Protein AF-A0A6V8NQ38-F1 (afdb_monomer)

Sequence (195 aa):
YISQRLKNVIEGAFNEAEHLTDEYVSVEHLLLSLISVDGTCAKLLKRYGVTAERVMSAMREIRGAQRVTDPNPEDKYQAIARYSRDLTELARKGRLDPVIGREDEIRRIIQVLSRRTKNNPVLIGEPGVGKTAVAEGVAQRIVAGDVPETLKDKRVVGLDMGSLVAGSKYRGEVEERLKAVLKEIEQAEGRIILF

Solvent-accessible surface area (backbone atoms only — not comparable to full-atom values): 11145 Å² total; per-residue (Å²): 138,81,52,71,67,57,50,52,24,53,56,38,8,51,50,46,16,55,77,69,66,28,78,41,74,52,70,67,27,41,51,47,18,41,55,71,45,88,51,72,65,18,54,52,38,46,73,75,66,54,43,65,68,57,51,55,51,52,46,43,70,52,48,51,92,64,71,33,80,49,99,65,48,72,73,53,41,54,26,52,74,70,34,33,45,58,37,29,62,33,35,73,68,67,71,55,79,85,71,76,95,48,66,68,61,31,52,51,43,54,57,30,52,64,39,96,65,86,34,76,72,82,93,83,78,71,89,89,76,48,71,66,48,42,57,46,41,45,14,40,29,37,69,71,61,70,54,60,78,88,48,53,88,45,38,34,31,37,64,36,67,64,55,47,54,54,89,56,88,55,92,60,49,45,57,53,46,50,51,32,30,52,52,55,45,61,74,46,71,71,40,54,45,83,84

Nearest PDB structures (foldseek):
  5wbw-assembly1_A  TM=8.734E-01  e=1.732E-14  Saccharomyces cerevisiae
  1jbk-assembly1_A  TM=9.800E-01  e=5.613E-12  Escherichia coli
  4hse-assembly1_A  TM=9.799E-01  e=5.332E-11  Thermus thermophilus HB8
  5wbw-assembly3_D  TM=6.355E-01  e=9.863E-15  Saccharomyces cerevisiae
  2p65-assembly1_A  TM=9.458E-01  e=5.906E-11  Plasmodium falciparum

Foldseek 3Di:
DDDPLVVQLVVQQVVQLVVLVAPDRDPLSSVLSQLVRDDPSVVVCVVVVNHNVVSVVVCCVFQPNDGHHDPCSNLLTPLLVQFKDFLLVCLVVVNQDDQPPCVVVLVVLLVLCPDPPNSDDDDDDDPPPPPVSSLSVNSNCLNVVVGPPLLHQAIEMEGHLCSLPPPDPDPCSSVVSVVSNVVVCVVCVRSYDYD

Mean predicted aligned error: 7.76 Å

Organism: NCBI:txid2754717

pLDDT: mean 91.34, std 5.88, range [69.38, 97.38]

Structure (mmCIF, N/CA/C/O backbone):
data_AF-A0A6V8NQ38-F1
#
_entry.id   AF-A0A6V8NQ38-F1
#
loop_
_atom_site.group_PDB
_atom_site.id
_atom_site.type_symbol
_atom_site.label_atom_id
_atom_site.label_alt_id
_atom_site.label_comp_id
_atom_site.label_asym_id
_atom_site.label_entity_id
_atom_site.label_seq_id
_atom_site.pdbx_PDB_ins_code
_atom_site.Cartn_x
_atom_site.Cartn_y
_atom_site.Cartn_z
_atom_site.occupancy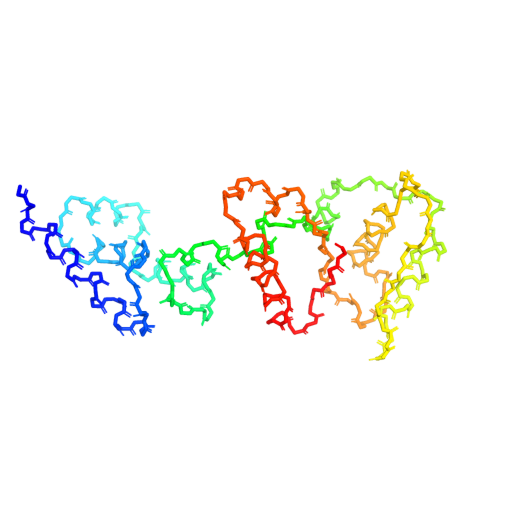
_atom_site.B_iso_or_equiv
_atom_site.auth_seq_id
_atom_site.auth_comp_id
_atom_site.auth_asym_id
_atom_site.auth_atom_id
_atom_site.pdbx_PDB_model_num
ATOM 1 N N . TYR A 1 1 ? -24.934 12.415 32.069 1.00 77.00 1 TYR A N 1
ATOM 2 C CA . TYR A 1 1 ? -24.756 11.035 32.567 1.00 77.00 1 TYR A CA 1
ATOM 3 C C . TYR A 1 1 ? -24.828 10.063 31.403 1.00 77.00 1 TYR A C 1
ATOM 5 O O . TYR A 1 1 ? -25.657 10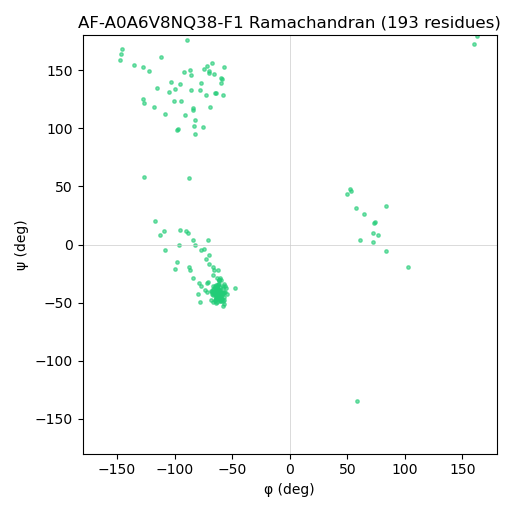.270 30.524 1.00 77.00 1 TYR A O 1
ATOM 13 N N . ILE A 1 2 ? -23.958 9.048 31.371 1.00 92.38 2 ILE A N 1
ATOM 14 C CA . ILE A 1 2 ? -24.002 7.980 30.358 1.00 92.38 2 ILE A CA 1
ATOM 15 C C . ILE A 1 2 ? -24.945 6.858 30.804 1.00 92.38 2 ILE A C 1
ATOM 17 O O . ILE A 1 2 ? -25.116 6.630 32.000 1.00 92.38 2 ILE A O 1
ATOM 21 N N . SER A 1 3 ? -25.571 6.165 29.851 1.00 94.50 3 SER A N 1
ATOM 22 C CA . SER A 1 3 ? -26.421 5.010 30.165 1.00 94.50 3 SER A CA 1
ATOM 23 C C . SER A 1 3 ? -25.580 3.810 30.610 1.00 94.50 3 SER A C 1
ATOM 25 O O . SER A 1 3 ? -24.440 3.655 30.171 1.00 94.50 3 SER A O 1
ATOM 27 N N . GLN A 1 4 ? -26.164 2.912 31.410 1.00 94.00 4 GLN A N 1
ATOM 28 C CA . GLN A 1 4 ? -25.498 1.668 31.813 1.00 94.00 4 GLN A CA 1
ATOM 29 C C . GLN A 1 4 ? -25.060 0.832 30.602 1.00 94.00 4 GLN A C 1
ATOM 31 O O . GLN A 1 4 ? -23.989 0.241 30.606 1.00 94.00 4 GLN A O 1
ATOM 36 N N . ARG A 1 5 ? -25.854 0.834 29.524 1.00 93.69 5 ARG A N 1
ATOM 37 C CA . ARG A 1 5 ? -25.500 0.135 28.285 1.00 93.69 5 ARG A CA 1
ATOM 38 C C . ARG A 1 5 ? -24.246 0.723 27.640 1.00 93.69 5 ARG A C 1
ATOM 40 O O . ARG A 1 5 ? -23.366 -0.031 27.251 1.00 93.69 5 ARG A O 1
ATOM 47 N N . LEU A 1 6 ? -24.159 2.052 27.545 1.00 94.50 6 LEU A N 1
ATOM 48 C CA . LEU A 1 6 ? -22.973 2.715 26.997 1.00 94.50 6 LEU A CA 1
ATOM 49 C C . LEU A 1 6 ? -21.742 2.459 27.873 1.00 94.50 6 LEU A C 1
ATOM 51 O O . LEU A 1 6 ? -20.663 2.232 27.341 1.00 94.50 6 LEU A O 1
ATOM 55 N N . LYS A 1 7 ? -21.912 2.432 29.200 1.00 95.81 7 LYS A N 1
ATOM 56 C CA . LYS A 1 7 ? -20.841 2.060 30.128 1.00 95.81 7 LYS A CA 1
ATOM 57 C C . LYS A 1 7 ? -20.302 0.653 29.829 1.00 95.81 7 LYS A C 1
ATOM 59 O O . LYS A 1 7 ? -19.101 0.510 29.648 1.00 95.81 7 LYS A O 1
ATOM 64 N N . ASN A 1 8 ? -21.184 -0.338 29.675 1.00 95.88 8 ASN A N 1
ATOM 65 C CA . ASN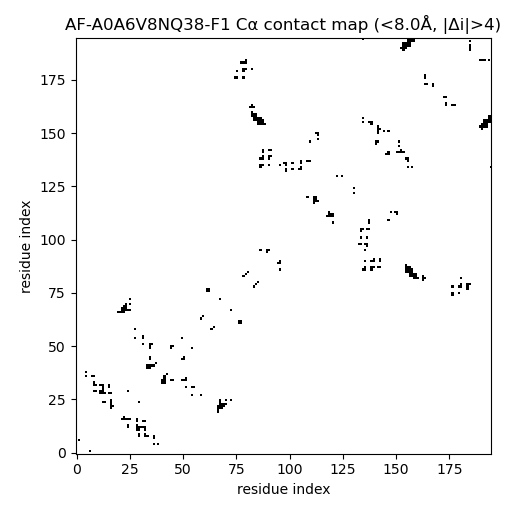 A 1 8 ? -20.787 -1.714 29.356 1.00 95.88 8 ASN A CA 1
ATOM 66 C C . ASN A 1 8 ? -20.064 -1.825 27.999 1.00 95.88 8 ASN A C 1
ATOM 68 O O . ASN A 1 8 ? -19.163 -2.641 27.856 1.00 95.88 8 ASN A O 1
ATOM 72 N N . VAL A 1 9 ? -20.451 -1.013 27.007 1.00 96.56 9 VAL A N 1
ATOM 73 C CA . VAL A 1 9 ? -19.767 -0.955 25.701 1.00 96.56 9 VAL A CA 1
ATOM 74 C C . VAL A 1 9 ? -18.353 -0.389 25.841 1.00 96.56 9 VAL A C 1
ATOM 76 O O . VAL A 1 9 ? -17.414 -0.903 25.248 1.00 96.56 9 VAL A O 1
ATOM 79 N N . ILE A 1 10 ? -18.181 0.672 26.631 1.00 96.31 10 ILE A N 1
ATOM 80 C CA . ILE A 1 10 ? -16.855 1.257 26.857 1.00 96.31 10 ILE A CA 1
ATOM 81 C C . ILE A 1 10 ? -15.963 0.255 27.599 1.00 96.31 10 ILE A C 1
ATOM 83 O O . ILE A 1 10 ? -14.849 0.003 27.160 1.00 96.31 10 ILE A O 1
ATOM 87 N N . GLU A 1 11 ? -16.461 -0.362 28.674 1.00 96.62 11 GLU A N 1
ATOM 88 C CA . GLU A 1 11 ? -15.727 -1.389 29.428 1.00 96.62 11 GLU A CA 1
ATOM 89 C C . GLU A 1 11 ? -15.377 -2.602 28.555 1.00 96.62 11 GLU A C 1
ATOM 91 O O . GLU A 1 11 ? -14.245 -3.075 28.578 1.00 96.62 11 GLU A O 1
ATOM 96 N N . GLY A 1 12 ? -16.313 -3.069 27.725 1.00 96.88 12 GLY A N 1
ATOM 97 C CA . GLY A 1 12 ? -16.040 -4.153 26.790 1.00 96.88 12 GLY A CA 1
ATOM 98 C C . GLY A 1 12 ? -14.986 -3.784 25.744 1.00 96.88 12 GLY A C 1
ATOM 99 O O . GLY A 1 12 ? -14.173 -4.631 25.405 1.00 96.88 12 GLY A O 1
ATOM 100 N N . ALA A 1 13 ? -14.933 -2.533 25.279 1.00 97.06 13 ALA A N 1
ATOM 101 C CA . ALA A 1 13 ? -13.886 -2.083 24.361 1.00 97.06 13 ALA A CA 1
ATOM 102 C C . ALA A 1 13 ? -12.487 -2.105 25.008 1.00 97.06 13 ALA A C 1
ATOM 104 O O . ALA A 1 13 ? -11.516 -2.450 24.341 1.00 97.06 13 ALA A O 1
ATOM 105 N N . PHE A 1 14 ? -12.375 -1.793 26.305 1.00 96.88 14 PHE A N 1
ATOM 106 C CA . PHE A 1 14 ? -11.115 -1.966 27.041 1.00 96.88 14 PHE A CA 1
ATOM 107 C C . PHE A 1 14 ? -10.697 -3.436 27.119 1.00 96.88 14 PHE A C 1
ATOM 109 O O . PHE A 1 14 ? -9.530 -3.741 26.887 1.00 96.88 14 PHE A O 1
ATOM 116 N N . ASN A 1 15 ? -11.647 -4.342 27.368 1.00 96.62 15 ASN A N 1
ATOM 117 C CA . ASN A 1 15 ? -11.361 -5.776 27.368 1.00 96.62 15 ASN A CA 1
ATOM 118 C C . ASN A 1 15 ? -10.893 -6.242 25.980 1.00 96.62 15 ASN A C 1
ATOM 120 O O . ASN A 1 15 ? -9.887 -6.931 25.883 1.00 96.62 15 ASN A O 1
ATOM 124 N N . GLU A 1 16 ? -11.561 -5.839 24.895 1.00 95.00 16 GLU A N 1
ATOM 125 C CA . GLU A 1 16 ? -11.128 -6.199 23.533 1.00 95.00 16 GLU A CA 1
ATOM 126 C C . GLU A 1 16 ? -9.707 -5.697 23.228 1.00 95.00 16 GLU A C 1
ATOM 128 O O . GLU A 1 16 ? -8.906 -6.441 22.663 1.00 95.00 16 GLU A O 1
ATOM 133 N N . ALA A 1 17 ? -9.364 -4.474 23.653 1.00 94.88 17 ALA A N 1
ATOM 134 C CA . ALA A 1 17 ? -8.006 -3.953 23.521 1.00 94.88 17 ALA A CA 1
ATOM 135 C C . ALA A 1 17 ? -6.997 -4.820 24.294 1.00 94.88 17 ALA A C 1
ATOM 137 O O . ALA A 1 17 ? -5.998 -5.247 23.724 1.00 94.88 17 ALA A O 1
ATOM 138 N N . GLU A 1 18 ? -7.277 -5.169 25.552 1.00 95.00 18 GLU A N 1
ATOM 139 C CA . GLU A 1 18 ? -6.408 -6.043 26.352 1.00 95.00 18 GLU A CA 1
ATOM 140 C C . GLU A 1 18 ? -6.242 -7.435 25.714 1.00 95.00 18 GLU A C 1
ATOM 142 O O . GLU A 1 18 ? -5.125 -7.945 25.601 1.00 95.00 18 GLU A O 1
ATOM 147 N N . HIS A 1 19 ? -7.333 -8.018 25.211 1.00 92.38 19 HIS A N 1
ATOM 148 C CA . HIS A 1 19 ? -7.337 -9.303 24.511 1.00 92.38 19 HIS A CA 1
ATOM 149 C C . HIS A 1 19 ? -6.496 -9.286 23.226 1.00 92.38 19 HIS A C 1
ATOM 151 O O . HIS A 1 19 ? -5.826 -10.272 22.910 1.00 92.38 19 HIS A O 1
ATOM 157 N N . LEU A 1 20 ? -6.512 -8.174 22.487 1.00 90.88 20 LEU A N 1
ATOM 158 C CA . LEU A 1 20 ? -5.677 -7.960 21.302 1.00 90.88 20 LEU A CA 1
ATOM 159 C C . LEU A 1 20 ? -4.275 -7.451 21.648 1.00 90.88 20 LEU A C 1
ATOM 161 O O . LEU A 1 20 ? -3.456 -7.231 20.754 1.00 90.88 20 LEU A O 1
ATOM 165 N N . THR A 1 21 ? -3.964 -7.341 22.941 1.00 92.44 21 THR A N 1
ATOM 166 C CA . THR A 1 21 ? -2.726 -6.782 23.484 1.00 92.44 21 THR A CA 1
ATOM 167 C C . THR A 1 21 ? -2.484 -5.346 23.026 1.00 92.44 21 THR A C 1
ATOM 169 O O . THR A 1 21 ? -1.355 -4.930 22.857 1.00 92.44 21 THR A O 1
ATOM 172 N N . ASP A 1 22 ? -3.503 -4.547 22.786 1.00 93.81 22 ASP A N 1
ATOM 173 C CA . ASP A 1 22 ? -3.362 -3.158 22.363 1.00 93.81 22 ASP A CA 1
ATOM 174 C C . ASP A 1 22 ? -3.204 -2.207 23.562 1.00 93.81 22 ASP A C 1
ATOM 176 O O . ASP A 1 22 ? -3.753 -2.440 24.635 1.00 93.81 22 ASP A O 1
ATOM 180 N N . GLU A 1 23 ? -2.412 -1.140 23.404 1.00 92.62 23 GLU A N 1
ATOM 181 C CA . GLU A 1 23 ? -2.119 -0.179 24.485 1.00 92.62 23 GLU A CA 1
ATOM 182 C C . GLU A 1 23 ? -3.169 0.939 24.572 1.00 92.62 23 GLU A C 1
ATOM 184 O O . GLU A 1 23 ? -3.342 1.549 25.628 1.00 92.62 23 GLU A O 1
ATOM 189 N N . TYR A 1 24 ? -3.895 1.194 23.477 1.00 92.12 24 TYR A N 1
ATOM 190 C CA . TYR A 1 24 ? -5.004 2.147 23.430 1.00 92.12 24 TYR A CA 1
ATOM 191 C C . TYR A 1 24 ? -6.272 1.503 22.865 1.00 92.12 24 TYR A C 1
ATOM 193 O O . TYR A 1 24 ? -6.234 0.591 22.037 1.00 92.12 24 TYR A O 1
ATOM 201 N N . VAL A 1 25 ? -7.424 2.036 23.278 1.00 93.62 25 VAL A N 1
ATOM 202 C CA . VAL A 1 25 ? -8.729 1.662 22.724 1.00 93.62 25 VAL A CA 1
ATOM 203 C C . VAL A 1 25 ? -8.974 2.436 21.424 1.00 93.62 25 VAL A C 1
ATOM 205 O O . VAL A 1 25 ? -9.258 3.631 21.459 1.00 93.62 25 VAL A O 1
ATOM 208 N N . SER A 1 26 ? -8.888 1.753 20.283 1.00 91.94 26 SER A N 1
ATOM 209 C CA . SER A 1 26 ? -9.290 2.240 18.957 1.00 91.94 26 SER A CA 1
ATOM 210 C C . SER A 1 26 ? -10.764 1.952 18.616 1.00 91.94 26 SER A C 1
ATOM 212 O O . SER A 1 26 ? -11.503 1.309 19.373 1.00 91.94 26 SER A O 1
ATOM 214 N N . VAL A 1 27 ? -11.211 2.454 17.459 1.00 91.31 27 VAL A N 1
ATOM 215 C CA . VAL A 1 27 ? -12.603 2.364 16.986 1.00 91.31 27 VAL A CA 1
ATOM 216 C C . VAL A 1 27 ? -13.044 0.916 16.781 1.00 91.31 27 VAL A C 1
ATOM 218 O O . VAL A 1 27 ? -14.198 0.579 17.056 1.00 91.31 27 VAL A O 1
ATOM 221 N N . GLU A 1 28 ? -12.142 0.035 16.356 1.00 90.88 28 GLU A N 1
ATOM 222 C CA . GLU A 1 28 ? -12.451 -1.379 16.181 1.00 90.88 28 GLU A CA 1
ATOM 223 C C . GLU A 1 28 ? -12.839 -2.099 17.483 1.00 90.88 28 GLU A C 1
ATOM 225 O O . GLU A 1 28 ? -13.791 -2.879 17.479 1.00 90.88 28 GLU A O 1
ATOM 230 N N . HIS A 1 29 ? -12.182 -1.801 18.609 1.00 94.69 29 HIS A N 1
ATOM 231 C CA . HIS A 1 29 ? -12.522 -2.383 19.910 1.00 94.69 29 HIS A CA 1
ATOM 232 C C . HIS A 1 29 ? -13.919 -1.949 20.348 1.00 94.69 29 HIS A C 1
ATOM 234 O O . HIS A 1 29 ? -14.719 -2.746 20.846 1.00 94.69 29 HIS A O 1
ATOM 240 N N . LEU A 1 30 ? -14.239 -0.675 20.105 1.00 94.69 30 LEU A N 1
ATOM 241 C CA . LEU A 1 30 ? -15.559 -0.126 20.379 1.00 94.69 30 LEU A CA 1
ATOM 242 C C . LEU A 1 30 ? -16.628 -0.791 19.506 1.00 94.69 30 LEU A C 1
ATOM 244 O O . LEU A 1 30 ? -17.703 -1.129 20.003 1.00 94.69 30 LEU A O 1
ATOM 248 N N . LEU A 1 31 ? -16.337 -1.014 18.222 1.00 94.62 31 LEU A N 1
ATOM 249 C CA . LEU A 1 31 ? -17.240 -1.698 17.301 1.00 94.62 31 LEU A CA 1
ATOM 250 C C . LEU A 1 31 ? -17.479 -3.158 17.711 1.00 94.62 31 LEU A C 1
ATOM 252 O O . LEU A 1 31 ? -18.629 -3.599 17.715 1.00 94.62 31 LEU A O 1
ATOM 256 N N . LEU A 1 32 ? -16.430 -3.892 18.093 1.00 94.69 32 LEU A N 1
ATOM 257 C CA . LEU A 1 32 ? -16.551 -5.258 18.610 1.00 94.69 32 LEU A CA 1
ATOM 258 C C . LEU A 1 32 ? -17.427 -5.296 19.864 1.00 94.69 32 LEU A C 1
ATOM 260 O O . LEU A 1 32 ? -18.382 -6.073 19.933 1.00 94.69 32 LEU A O 1
ATOM 264 N N . SER A 1 33 ? -17.189 -4.388 20.811 1.00 95.94 33 SER A N 1
ATOM 265 C CA . SER A 1 33 ? -18.002 -4.313 22.023 1.00 95.94 33 SER A CA 1
ATOM 266 C C . SER A 1 33 ? -19.465 -3.943 21.741 1.00 95.94 33 SER A C 1
ATOM 268 O O . SER A 1 33 ? -20.381 -4.528 22.323 1.00 95.94 33 SER A O 1
ATOM 270 N N . LEU A 1 34 ? -19.720 -3.037 20.788 1.00 95.06 34 LEU A N 1
ATOM 271 C CA . LEU A 1 34 ? -21.073 -2.677 20.343 1.00 95.06 34 LEU A CA 1
ATOM 272 C C . LEU A 1 34 ? -21.852 -3.855 19.748 1.00 95.06 34 LEU A C 1
ATOM 274 O O . LEU A 1 34 ? -23.081 -3.866 19.829 1.00 95.06 34 LEU A O 1
ATOM 278 N N . ILE A 1 35 ? -21.163 -4.815 19.129 1.00 94.56 35 ILE A N 1
ATOM 279 C CA . ILE A 1 35 ? -21.773 -6.032 18.580 1.00 94.56 35 ILE A CA 1
ATOM 280 C C . ILE A 1 35 ? -22.082 -7.032 19.699 1.00 94.56 35 ILE A C 1
ATOM 282 O O . ILE A 1 35 ? -23.107 -7.715 19.640 1.00 94.56 35 ILE A O 1
ATOM 286 N N . SER A 1 36 ? -21.223 -7.097 20.717 1.00 90.69 36 SER A N 1
ATOM 287 C CA . SER A 1 36 ? -21.332 -8.038 21.837 1.00 90.69 36 SER A CA 1
ATOM 288 C C . SER A 1 36 ? -22.362 -7.621 22.896 1.00 90.69 36 SER A C 1
ATOM 290 O O . SER A 1 36 ? -23.011 -8.478 23.496 1.00 90.69 36 SER A O 1
ATOM 292 N N . VAL A 1 37 ? -22.550 -6.319 23.136 1.00 93.12 37 VAL A N 1
ATOM 293 C CA . VAL A 1 37 ? -23.512 -5.813 24.130 1.00 93.12 37 VAL A CA 1
ATOM 294 C C . VAL A 1 37 ? -24.921 -5.733 23.532 1.00 93.12 37 VAL A C 1
ATOM 296 O O . VAL A 1 37 ? -25.178 -4.950 22.617 1.00 93.12 37 VAL A O 1
ATOM 299 N N . ASP A 1 38 ? -25.871 -6.493 24.091 1.00 88.69 38 ASP A N 1
ATOM 300 C CA . ASP A 1 38 ? -27.248 -6.525 23.580 1.00 88.69 38 ASP A CA 1
ATOM 301 C C . ASP A 1 38 ? -27.930 -5.140 23.610 1.00 88.69 38 ASP A C 1
ATOM 303 O O . ASP A 1 38 ? -27.827 -4.344 24.553 1.00 88.69 38 ASP A O 1
ATOM 307 N N . GLY A 1 39 ? -28.662 -4.844 22.537 1.00 90.19 39 GLY A N 1
ATOM 308 C CA . GLY A 1 39 ? -29.302 -3.557 22.319 1.00 90.19 39 GLY A CA 1
ATOM 309 C C . GLY A 1 39 ? -29.708 -3.328 20.868 1.00 90.19 39 GLY A C 1
ATOM 310 O O . GLY A 1 39 ? -29.496 -4.158 19.986 1.00 90.19 39 GLY A O 1
ATOM 311 N N . THR A 1 40 ? -30.307 -2.165 20.610 1.00 92.81 40 THR A N 1
ATOM 312 C CA . THR A 1 40 ? -30.781 -1.787 19.271 1.00 92.81 40 THR A CA 1
ATOM 313 C C . THR A 1 40 ? -29.650 -1.791 18.239 1.00 92.81 40 THR A C 1
ATOM 315 O O . THR A 1 40 ? -29.849 -2.305 17.142 1.00 92.81 40 THR A O 1
ATOM 318 N N . CYS A 1 41 ? -28.461 -1.287 18.596 1.00 91.69 41 CYS A N 1
ATOM 319 C CA . CYS A 1 41 ? -27.301 -1.264 17.700 1.00 91.69 41 CYS A CA 1
ATOM 320 C C . CYS A 1 41 ? -26.830 -2.676 17.332 1.00 91.69 41 CYS A C 1
ATOM 322 O O . CYS A 1 41 ? -26.741 -2.977 16.146 1.00 91.69 41 CYS A O 1
ATOM 324 N N . ALA A 1 42 ? -26.619 -3.560 18.313 1.00 93.94 42 ALA A N 1
ATOM 325 C CA . ALA A 1 42 ? -26.216 -4.946 18.067 1.00 93.94 42 ALA A CA 1
ATOM 326 C C . ALA A 1 42 ? -27.217 -5.685 17.161 1.00 93.94 42 ALA A C 1
ATOM 328 O O . ALA A 1 42 ? -26.832 -6.327 16.183 1.00 93.94 42 ALA A O 1
ATOM 329 N N . LYS A 1 43 ? -28.525 -5.532 17.423 1.00 94.38 43 LYS A N 1
ATOM 330 C CA . LYS A 1 43 ? -29.593 -6.124 16.596 1.00 94.38 43 LYS A CA 1
ATOM 331 C C . LYS A 1 43 ? -29.583 -5.585 15.167 1.00 94.38 43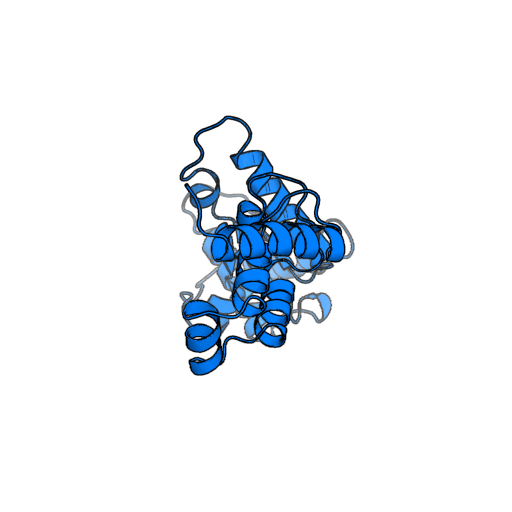 LYS A C 1
ATOM 333 O O . LYS A 1 43 ? -29.765 -6.355 14.225 1.00 94.38 43 LYS A O 1
ATOM 338 N N . LEU A 1 44 ? -29.364 -4.281 15.000 1.00 95.75 44 LEU A N 1
ATOM 339 C CA . LEU A 1 44 ? -29.293 -3.636 13.691 1.00 95.75 44 LEU A CA 1
ATOM 340 C C . LEU A 1 44 ? -28.071 -4.113 12.898 1.00 95.75 44 LEU A C 1
ATOM 342 O O . LEU A 1 44 ? -28.221 -4.542 11.757 1.00 95.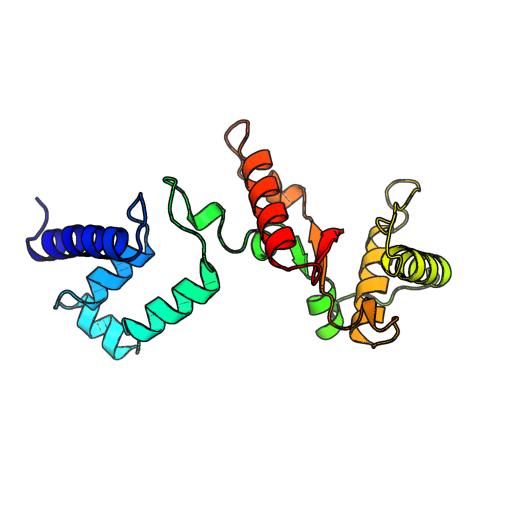75 44 LEU A O 1
ATOM 346 N N . LEU A 1 45 ? -26.888 -4.100 13.515 1.00 94.25 45 LEU A N 1
ATOM 347 C CA . LEU A 1 45 ? -25.639 -4.578 12.920 1.00 94.25 45 LEU A CA 1
ATOM 348 C C . LEU A 1 45 ? -25.768 -6.040 12.479 1.00 94.25 45 LEU A C 1
ATOM 350 O O . LEU A 1 45 ? -25.516 -6.362 11.317 1.00 94.25 45 LEU A O 1
ATOM 354 N N . LYS A 1 46 ? -26.295 -6.904 13.354 1.00 93.12 46 LYS A N 1
ATOM 355 C CA . LYS A 1 46 ? -26.537 -8.317 13.044 1.00 93.12 46 LYS A CA 1
ATOM 356 C C . LYS A 1 46 ? -27.525 -8.505 11.890 1.00 93.12 46 LYS A C 1
ATOM 358 O O . LYS A 1 46 ? -27.309 -9.370 11.045 1.00 93.12 46 LYS A O 1
ATOM 363 N N . ARG A 1 47 ? -28.580 -7.683 11.808 1.00 95.44 47 ARG A N 1
ATOM 364 C CA . ARG A 1 47 ? -29.556 -7.714 10.701 1.00 95.44 47 ARG A CA 1
ATOM 365 C C . ARG A 1 47 ? -28.915 -7.410 9.344 1.00 95.44 47 ARG A C 1
ATOM 367 O O . ARG A 1 47 ? -29.327 -7.998 8.351 1.00 95.44 47 ARG A O 1
ATOM 374 N N . TYR A 1 48 ? -27.907 -6.541 9.306 1.00 95.56 48 TYR A N 1
ATOM 375 C CA . TYR A 1 48 ? -27.114 -6.257 8.103 1.00 95.56 48 TYR A CA 1
ATOM 376 C C . TYR A 1 48 ? -25.905 -7.192 7.934 1.00 95.56 48 TYR A C 1
ATOM 378 O O . TYR A 1 48 ? -25.066 -6.978 7.063 1.00 95.56 48 TYR A O 1
ATOM 386 N N . GLY A 1 49 ? -25.812 -8.252 8.740 1.00 93.50 49 GLY A N 1
ATOM 387 C CA . GLY A 1 49 ? -24.743 -9.240 8.647 1.00 93.50 49 GLY A CA 1
ATOM 388 C C . GLY A 1 49 ? -23.391 -8.753 9.166 1.00 93.50 49 GLY A C 1
ATOM 389 O O . GLY A 1 49 ? -22.374 -9.343 8.815 1.00 93.50 49 GLY A O 1
ATOM 390 N N . VAL A 1 50 ? -23.347 -7.705 9.986 1.00 94.69 50 VAL A N 1
ATOM 391 C CA . VAL A 1 50 ? -22.134 -7.310 10.707 1.00 94.69 50 VAL A CA 1
ATOM 392 C C . VAL A 1 50 ? -22.049 -8.172 11.968 1.00 94.69 50 VAL A C 1
ATOM 394 O O . VAL A 1 50 ? -22.791 -7.956 12.925 1.00 94.69 50 VAL A O 1
ATOM 397 N N . THR A 1 51 ? -21.190 -9.194 11.943 1.00 92.62 51 THR A N 1
ATOM 398 C CA . THR A 1 51 ? -20.917 -10.075 13.090 1.00 92.62 51 THR A CA 1
ATOM 399 C C . THR A 1 51 ? -19.504 -9.864 13.607 1.00 92.62 51 THR A C 1
ATOM 401 O O . THR A 1 51 ? -18.646 -9.351 12.886 1.00 92.62 51 THR A O 1
ATOM 404 N N . ALA A 1 52 ? -19.251 -10.294 14.844 1.00 90.44 52 ALA A N 1
ATOM 405 C CA . ALA A 1 52 ? -17.931 -10.204 15.451 1.00 90.44 52 ALA A CA 1
ATOM 406 C C . ALA A 1 52 ? -16.861 -10.907 14.597 1.00 90.44 52 ALA A C 1
ATOM 408 O O . ALA A 1 52 ? -15.796 -10.335 14.382 1.00 90.44 52 ALA A O 1
ATOM 409 N N . GLU A 1 53 ? -17.152 -12.079 14.009 1.00 91.50 53 GLU A N 1
ATOM 410 C CA . GLU A 1 53 ? -16.178 -12.767 13.147 1.00 91.50 53 GLU A CA 1
ATOM 411 C C . GLU A 1 53 ? -15.842 -11.964 11.887 1.00 91.50 53 GLU A C 1
ATOM 413 O O . GLU A 1 53 ? -14.680 -11.888 11.486 1.00 91.50 53 GLU A O 1
ATOM 418 N N . ARG A 1 54 ? -16.848 -11.341 11.260 1.00 93.25 54 ARG A N 1
ATOM 419 C CA . ARG A 1 54 ? -16.648 -10.529 10.051 1.00 93.25 54 ARG A CA 1
ATOM 420 C C . ARG A 1 54 ? -15.858 -9.264 10.349 1.00 93.25 54 ARG A C 1
ATOM 422 O O . ARG A 1 54 ? -14.970 -8.920 9.575 1.00 93.25 54 ARG A O 1
ATOM 429 N N . VAL A 1 55 ? -16.147 -8.610 11.474 1.00 92.00 55 VAL A N 1
ATOM 430 C CA . VAL A 1 55 ? -15.385 -7.440 11.925 1.00 92.00 55 VAL A CA 1
ATOM 431 C C . VAL A 1 55 ? -13.946 -7.832 12.237 1.00 92.00 55 VAL A C 1
ATOM 433 O O . VAL A 1 55 ? -13.040 -7.210 11.699 1.00 92.00 55 VAL A O 1
ATOM 436 N N . MET A 1 56 ? -13.717 -8.918 12.977 1.00 89.31 56 MET A N 1
ATOM 437 C CA . MET A 1 56 ? -12.370 -9.437 13.246 1.00 89.31 56 MET A CA 1
ATOM 438 C C . MET A 1 56 ? -11.594 -9.762 11.964 1.00 89.31 56 MET A C 1
ATOM 440 O O . MET A 1 56 ? -10.403 -9.467 11.869 1.00 89.31 56 MET A O 1
ATOM 444 N N . SER A 1 57 ? -12.251 -10.352 10.962 1.00 90.38 57 SER A N 1
ATOM 445 C CA . SER A 1 57 ? -11.626 -10.635 9.665 1.00 90.38 57 SER A CA 1
ATOM 446 C C . SER A 1 57 ? -11.236 -9.352 8.928 1.00 90.38 57 SER A C 1
ATOM 448 O O . SER A 1 57 ? -10.100 -9.238 8.477 1.00 90.38 57 SER A O 1
ATOM 450 N N . ALA A 1 58 ? -12.150 -8.382 8.834 1.00 89.38 58 ALA A N 1
ATOM 451 C CA . ALA A 1 58 ? -11.894 -7.105 8.169 1.00 89.38 58 ALA A CA 1
ATOM 452 C C . ALA A 1 58 ? -10.819 -6.286 8.900 1.00 89.38 58 ALA A C 1
ATOM 454 O O . ALA A 1 58 ? -9.939 -5.705 8.271 1.00 89.38 58 ALA A O 1
ATOM 455 N N . MET A 1 59 ? -10.837 -6.293 10.235 1.00 87.12 59 MET A N 1
ATOM 456 C CA . MET A 1 59 ? -9.800 -5.673 11.055 1.00 87.12 59 MET A CA 1
ATOM 457 C C . MET A 1 59 ? -8.430 -6.247 10.726 1.00 87.12 59 MET A C 1
ATOM 459 O O . MET A 1 59 ? -7.523 -5.476 10.441 1.00 87.12 59 MET A O 1
ATOM 463 N N . ARG A 1 60 ? -8.275 -7.579 10.718 1.00 84.88 60 ARG A N 1
ATOM 464 C CA . ARG A 1 60 ? -6.998 -8.232 10.378 1.00 84.88 60 ARG A CA 1
ATOM 465 C C . ARG A 1 60 ? -6.492 -7.842 8.993 1.00 84.88 60 ARG A C 1
ATOM 467 O O . ARG A 1 60 ? -5.287 -7.743 8.811 1.00 84.88 60 ARG A O 1
ATOM 474 N N . GLU A 1 61 ? -7.383 -7.612 8.035 1.00 83.19 61 GLU A N 1
ATOM 475 C CA . GLU A 1 61 ? -7.010 -7.158 6.693 1.00 83.19 61 GLU A CA 1
ATOM 476 C C . GLU A 1 61 ? -6.532 -5.696 6.679 1.00 83.19 61 GLU A C 1
ATOM 478 O O . GLU A 1 61 ? -5.546 -5.377 6.018 1.00 83.19 61 GLU A O 1
ATOM 483 N N . ILE A 1 62 ? -7.190 -4.814 7.438 1.00 82.56 62 ILE A N 1
ATOM 484 C CA . ILE A 1 62 ? -6.874 -3.378 7.478 1.00 82.56 62 ILE A CA 1
ATOM 485 C C . ILE A 1 62 ? -5.636 -3.091 8.341 1.00 82.56 62 ILE A C 1
ATOM 487 O O . ILE A 1 62 ? -4.729 -2.383 7.902 1.00 82.56 62 ILE A O 1
ATOM 491 N N . ARG A 1 63 ? -5.585 -3.634 9.566 1.00 81.75 63 ARG A N 1
ATOM 492 C CA . ARG A 1 63 ? -4.500 -3.389 10.536 1.00 81.75 63 ARG A CA 1
ATOM 493 C C . ARG A 1 63 ? -3.320 -4.350 10.383 1.00 81.75 63 ARG A C 1
ATOM 495 O O . ARG A 1 63 ? -2.233 -4.090 10.899 1.00 81.75 63 ARG A O 1
ATOM 502 N N . GLY A 1 64 ? -3.519 -5.491 9.721 1.00 77.75 64 GLY A N 1
ATOM 503 C CA . GLY A 1 64 ? -2.516 -6.551 9.646 1.00 77.75 64 GLY A CA 1
ATOM 504 C C . GLY A 1 64 ? -2.118 -7.069 11.033 1.00 77.75 64 GLY A C 1
ATOM 505 O O . GLY A 1 64 ? -2.957 -7.298 11.902 1.00 77.75 64 GLY A O 1
ATOM 506 N N . ALA A 1 65 ? -0.810 -7.228 11.247 1.00 74.62 65 ALA A N 1
ATOM 507 C CA . ALA A 1 65 ? -0.220 -7.616 12.531 1.00 74.62 65 ALA A CA 1
ATOM 508 C C . ALA A 1 65 ? 0.138 -6.413 13.432 1.00 74.62 65 ALA A C 1
ATOM 510 O O . ALA A 1 65 ? 0.885 -6.567 14.399 1.00 74.62 65 ALA A O 1
ATOM 511 N N . GLN A 1 66 ? -0.318 -5.200 13.101 1.00 78.62 66 GLN A N 1
ATOM 512 C CA . GLN A 1 66 ? 0.024 -4.009 13.876 1.00 78.62 66 GLN A CA 1
ATOM 513 C C . GLN A 1 66 ? -0.785 -3.940 15.179 1.00 78.62 66 GLN A C 1
ATOM 515 O O . GLN A 1 66 ? -1.984 -4.238 15.207 1.00 78.62 66 GLN A O 1
ATOM 52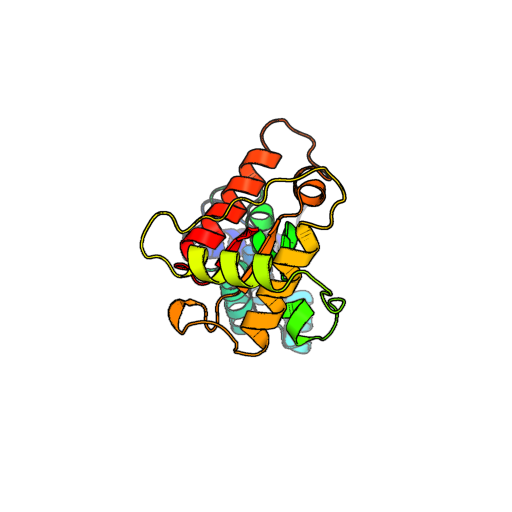0 N N . ARG A 1 67 ? -0.108 -3.536 16.258 1.00 84.81 67 ARG A N 1
ATOM 521 C CA . ARG A 1 67 ? -0.713 -3.195 17.551 1.00 84.81 67 ARG A CA 1
ATOM 522 C C . ARG A 1 67 ? -1.019 -1.701 17.607 1.00 84.81 67 ARG A C 1
ATOM 524 O O . ARG A 1 67 ? -0.298 -0.902 17.008 1.00 84.81 67 ARG A O 1
ATOM 531 N N . VAL A 1 68 ? -2.067 -1.339 18.332 1.00 87.56 68 VAL A N 1
ATOM 532 C CA . VAL A 1 68 ? -2.447 0.043 18.621 1.00 87.56 68 VAL A CA 1
ATOM 533 C C . VAL A 1 68 ? -1.599 0.531 19.793 1.00 87.56 68 VAL A C 1
ATOM 535 O O . VAL A 1 68 ? -1.908 0.277 20.955 1.00 87.56 68 VAL A O 1
ATOM 538 N N . THR A 1 69 ? -0.492 1.199 19.479 1.00 86.50 69 THR A N 1
ATOM 539 C CA . THR A 1 69 ? 0.483 1.705 20.465 1.00 86.50 69 THR A CA 1
ATOM 540 C C . THR A 1 69 ? 0.515 3.230 20.534 1.00 86.50 69 THR A C 1
ATOM 542 O O . THR A 1 69 ? 1.410 3.810 21.140 1.00 86.50 69 THR A O 1
ATOM 545 N N . ASP A 1 70 ? -0.413 3.905 19.862 1.00 85.69 70 ASP A N 1
ATOM 546 C CA . ASP A 1 70 ? -0.518 5.358 19.859 1.00 85.69 70 ASP A CA 1
ATOM 547 C C . ASP A 1 70 ? -1.987 5.803 19.748 1.00 85.69 70 ASP A C 1
ATOM 549 O O . ASP A 1 70 ? -2.843 4.990 19.393 1.00 85.69 70 ASP A O 1
ATOM 553 N N . PRO A 1 71 ? -2.299 7.076 20.058 1.00 82.69 71 PRO A N 1
ATOM 554 C CA . PRO A 1 71 ? -3.674 7.573 20.054 1.00 82.69 71 PRO A CA 1
ATOM 555 C C . PRO A 1 71 ? -4.348 7.636 18.675 1.00 82.69 71 PRO A C 1
ATOM 557 O O . PRO A 1 71 ? -5.573 7.701 18.628 1.00 82.69 71 PRO A O 1
ATOM 560 N N . ASN A 1 72 ? -3.585 7.635 17.574 1.00 79.81 72 ASN A N 1
ATOM 561 C CA . ASN A 1 72 ? -4.096 7.800 16.208 1.00 79.81 72 ASN A CA 1
ATOM 562 C C . ASN A 1 72 ? -3.622 6.643 15.299 1.00 79.81 72 ASN A C 1
ATOM 564 O O . ASN A 1 72 ? -2.991 6.877 14.262 1.00 79.81 72 ASN A O 1
ATOM 568 N N . PRO A 1 73 ? -3.933 5.378 15.644 1.00 76.88 73 PRO A N 1
ATOM 569 C CA . PRO A 1 73 ? -3.388 4.214 14.943 1.00 76.88 73 PRO A CA 1
ATOM 570 C C . PRO A 1 73 ? -3.892 4.113 13.498 1.00 76.88 73 PRO A C 1
ATOM 572 O O . PRO A 1 73 ? -3.209 3.579 12.625 1.00 76.88 73 PRO A O 1
ATOM 575 N N . GLU A 1 74 ? -5.075 4.670 13.229 1.00 72.56 74 GLU A N 1
ATOM 576 C CA . GLU A 1 74 ? -5.716 4.652 11.918 1.00 72.56 74 GLU A CA 1
ATOM 577 C C . GLU A 1 74 ? -4.874 5.342 10.844 1.00 72.56 74 GLU A C 1
ATOM 579 O O . GLU A 1 74 ? -4.945 4.952 9.680 1.00 72.56 74 GLU A O 1
ATOM 584 N N . ASP A 1 75 ? -4.051 6.328 11.211 1.00 69.38 75 ASP A N 1
ATOM 585 C CA . ASP A 1 75 ? -3.177 7.044 10.275 1.00 69.38 75 ASP A CA 1
ATOM 586 C C . ASP A 1 75 ? -2.024 6.182 9.750 1.00 69.38 75 ASP A C 1
ATOM 588 O O . ASP A 1 75 ? -1.422 6.505 8.720 1.00 69.38 75 ASP A O 1
ATOM 592 N N . LYS A 1 76 ? -1.748 5.065 10.430 1.00 69.50 76 LYS A N 1
ATOM 593 C CA . LYS A 1 76 ? -0.692 4.105 10.094 1.00 69.50 76 LYS A CA 1
ATOM 594 C C . LYS A 1 76 ? -1.215 2.908 9.305 1.00 69.50 76 LYS A C 1
ATOM 596 O O . LYS A 1 76 ? -0.415 2.188 8.704 1.00 69.50 76 LYS A O 1
ATOM 601 N N . TYR A 1 77 ? -2.531 2.694 9.279 1.00 73.06 77 TYR A N 1
ATOM 602 C CA . TYR A 1 77 ? -3.142 1.593 8.542 1.00 73.06 77 TYR A CA 1
ATOM 603 C C . TYR A 1 77 ? -3.210 1.890 7.048 1.00 73.06 77 TYR A C 1
ATOM 605 O O . TYR A 1 77 ? -3.648 2.964 6.630 1.00 73.06 77 TYR A O 1
ATOM 613 N N . GLN A 1 78 ? -2.803 0.900 6.245 1.00 78.94 78 GLN A N 1
ATOM 614 C CA . GLN A 1 78 ? -2.824 0.958 4.780 1.00 78.94 78 GLN A CA 1
ATOM 615 C C . GLN A 1 78 ? -2.175 2.249 4.244 1.00 78.94 78 GLN A C 1
ATOM 617 O O . GLN A 1 78 ? -2.706 2.915 3.349 1.00 78.94 78 GLN A O 1
ATOM 622 N N . ALA A 1 79 ? -1.035 2.627 4.828 1.00 83.69 79 ALA A N 1
ATOM 623 C CA . ALA A 1 79 ? -0.324 3.861 4.519 1.00 83.69 79 ALA A CA 1
ATOM 624 C C . ALA A 1 79 ? 0.043 3.937 3.032 1.00 83.69 79 ALA A C 1
ATOM 626 O O . ALA A 1 79 ? -0.078 5.002 2.426 1.00 83.69 79 ALA A O 1
ATOM 627 N N . ILE A 1 80 ? 0.407 2.807 2.416 1.00 86.56 80 ILE A N 1
ATOM 628 C CA . ILE A 1 80 ? 0.616 2.729 0.968 1.00 86.56 80 ILE A CA 1
ATOM 629 C C . ILE A 1 80 ? -0.662 3.147 0.234 1.00 86.56 80 ILE A C 1
ATOM 631 O O . ILE A 1 80 ? -0.618 4.056 -0.587 1.00 86.56 80 ILE A O 1
ATOM 635 N N . ALA A 1 81 ? -1.818 2.559 0.539 1.00 87.12 81 ALA A N 1
ATOM 636 C CA . ALA A 1 81 ? -3.064 2.882 -0.163 1.00 87.12 81 ALA A CA 1
ATOM 637 C C . ALA A 1 81 ? -3.484 4.357 -0.014 1.00 87.12 81 ALA A C 1
ATOM 639 O O . ALA A 1 81 ? -4.101 4.910 -0.922 1.00 87.12 81 ALA A O 1
ATOM 640 N N . ARG A 1 82 ? -3.150 4.998 1.115 1.00 86.94 82 ARG A N 1
ATOM 641 C CA . ARG A 1 82 ? -3.472 6.411 1.374 1.00 86.94 82 ARG A CA 1
ATOM 642 C C . ARG A 1 82 ? -2.526 7.387 0.685 1.00 86.94 82 ARG A C 1
ATOM 644 O O . ARG A 1 82 ? -2.985 8.400 0.166 1.00 86.94 82 ARG A O 1
ATOM 651 N N . TYR A 1 83 ? -1.225 7.104 0.720 1.00 91.44 83 TYR A N 1
ATOM 652 C CA . TYR A 1 83 ? -0.185 8.066 0.341 1.00 91.44 83 TYR A CA 1
ATOM 653 C C . TYR A 1 83 ? 0.520 7.737 -0.975 1.00 91.44 83 TYR A C 1
ATOM 655 O O . TYR A 1 83 ? 1.567 8.300 -1.300 1.00 91.44 83 TYR A O 1
ATOM 663 N N . SER A 1 84 ? -0.018 6.790 -1.735 1.00 93.50 84 SER A N 1
ATOM 664 C CA . SER A 1 84 ? 0.577 6.357 -2.987 1.00 93.50 84 SER A CA 1
ATOM 665 C C . SER A 1 84 ? -0.474 5.979 -4.024 1.00 93.50 84 SER A C 1
ATOM 667 O O . SER A 1 84 ? -1.662 5.837 -3.736 1.00 93.50 84 SER A O 1
ATOM 669 N N . ARG A 1 85 ? -0.015 5.811 -5.260 1.00 94.31 85 ARG A N 1
ATOM 670 C CA . ARG A 1 85 ? -0.816 5.406 -6.408 1.00 94.31 85 ARG A CA 1
ATOM 671 C C . ARG A 1 85 ? -0.298 4.069 -6.931 1.00 94.31 85 ARG A C 1
ATOM 673 O O . ARG A 1 85 ? 0.845 3.984 -7.378 1.00 94.31 85 ARG A O 1
ATOM 680 N N . ASP A 1 86 ? -1.134 3.032 -6.910 1.00 95.38 86 ASP A N 1
ATOM 681 C CA . ASP A 1 86 ? -0.770 1.713 -7.445 1.00 95.38 86 ASP A CA 1
ATOM 682 C C . ASP A 1 86 ? -0.793 1.739 -8.983 1.00 95.38 86 ASP A C 1
ATOM 684 O O . ASP A 1 86 ? -1.848 1.697 -9.625 1.00 95.38 86 ASP A O 1
ATOM 688 N N . LEU A 1 87 ? 0.391 1.852 -9.589 1.00 96.62 87 LEU A N 1
ATOM 689 C CA . LEU A 1 87 ? 0.548 1.925 -11.041 1.00 96.62 87 LEU A CA 1
ATOM 690 C C . LEU A 1 87 ? 0.259 0.568 -11.690 1.00 96.62 87 LEU A C 1
ATOM 692 O O . LEU A 1 87 ? -0.303 0.514 -12.781 1.00 96.62 87 LEU A O 1
ATOM 696 N N . THR A 1 88 ? 0.580 -0.539 -11.019 1.00 96.25 88 THR A N 1
ATOM 697 C CA . THR A 1 88 ? 0.288 -1.888 -11.525 1.00 96.25 88 THR A CA 1
ATOM 698 C C . THR A 1 88 ? -1.215 -2.142 -11.586 1.00 96.25 88 THR A C 1
ATOM 700 O O . THR A 1 88 ? -1.711 -2.691 -12.569 1.00 96.25 88 THR A O 1
ATOM 703 N N . GLU A 1 89 ? -1.971 -1.721 -10.575 1.00 95.75 89 GLU A N 1
ATOM 704 C CA . GLU A 1 89 ? -3.429 -1.819 -10.581 1.00 95.75 89 GLU A CA 1
ATOM 705 C C . GLU A 1 89 ? -4.048 -0.956 -11.688 1.00 95.75 89 GLU A C 1
ATOM 707 O O . GLU A 1 89 ? -4.949 -1.407 -12.401 1.00 95.75 89 GLU A O 1
ATOM 712 N N . LEU A 1 90 ? -3.545 0.264 -11.883 1.00 95.88 90 LEU A N 1
ATOM 713 C CA . LEU A 1 90 ? -4.000 1.136 -12.966 1.00 95.88 90 LEU A CA 1
ATOM 714 C C . LEU A 1 90 ? -3.689 0.556 -14.346 1.00 95.88 90 LEU A C 1
ATOM 716 O O . LEU A 1 90 ? -4.546 0.624 -15.229 1.00 95.88 90 LEU A O 1
ATOM 720 N N . ALA A 1 91 ? -2.517 -0.059 -14.517 1.00 96.12 91 ALA A N 1
ATOM 721 C CA . ALA A 1 91 ? -2.142 -0.761 -15.739 1.00 96.12 91 ALA A CA 1
ATOM 722 C C . ALA A 1 91 ? -3.090 -1.938 -16.021 1.00 96.12 91 ALA A C 1
ATOM 724 O O . ALA A 1 91 ? -3.620 -2.037 -17.125 1.00 96.12 91 ALA A O 1
ATOM 725 N N . ARG A 1 92 ? -3.391 -2.779 -15.015 1.00 95.50 92 ARG A N 1
ATOM 726 C CA . ARG A 1 92 ? -4.360 -3.890 -15.149 1.00 95.50 92 ARG A CA 1
ATOM 727 C C . ARG A 1 92 ? -5.747 -3.412 -15.568 1.00 95.50 92 ARG A C 1
ATOM 729 O O . ARG A 1 92 ? -6.431 -4.099 -16.317 1.00 95.50 92 ARG A O 1
ATOM 736 N N . LYS A 1 93 ? -6.162 -2.240 -15.085 1.00 96.19 93 LYS A N 1
ATOM 737 C CA . LYS A 1 93 ? -7.450 -1.618 -15.423 1.00 96.19 93 LYS A CA 1
ATOM 738 C C . LYS A 1 93 ? -7.430 -0.848 -16.751 1.00 96.19 93 LYS A C 1
ATOM 740 O O . LYS A 1 93 ? -8.449 -0.258 -17.095 1.00 96.19 93 LYS A O 1
ATOM 745 N N . GLY A 1 94 ? -6.300 -0.794 -17.464 1.00 94.25 94 GLY A N 1
ATOM 746 C CA . GLY A 1 94 ? -6.163 -0.027 -18.709 1.00 94.25 94 GLY A CA 1
ATOM 747 C C . GLY A 1 94 ? -6.303 1.488 -18.519 1.00 94.25 94 GLY A C 1
ATOM 748 O O . GLY A 1 94 ? -6.731 2.185 -19.430 1.00 94.25 94 GLY A O 1
ATOM 749 N N . ARG A 1 95 ? -6.000 1.999 -17.318 1.00 95.50 95 ARG A N 1
ATOM 750 C CA . ARG A 1 95 ? -6.142 3.422 -16.954 1.00 95.50 95 ARG A CA 1
ATOM 751 C C . ARG A 1 95 ? -4.851 4.229 -17.088 1.00 95.50 95 ARG A C 1
ATOM 753 O O . ARG A 1 95 ? -4.854 5.407 -16.740 1.00 95.50 95 ARG A O 1
ATOM 760 N N . LEU A 1 96 ? -3.757 3.590 -17.491 1.00 94.00 96 LEU A N 1
ATOM 761 C CA . LEU A 1 96 ? -2.504 4.269 -17.807 1.00 94.00 96 LEU A CA 1
ATOM 762 C C . LEU A 1 96 ? -2.443 4.530 -19.305 1.00 94.00 96 LEU A C 1
ATOM 764 O O . LEU A 1 96 ? -2.772 3.640 -20.092 1.00 94.00 96 LEU A O 1
ATOM 768 N N . ASP A 1 97 ? -1.976 5.715 -19.677 1.00 91.56 97 ASP A N 1
ATOM 769 C CA . ASP A 1 97 ? -1.741 6.051 -21.073 1.00 91.56 97 ASP A CA 1
ATOM 770 C C . ASP A 1 97 ? -0.614 5.175 -21.652 1.00 91.56 97 ASP A C 1
ATOM 772 O O . ASP A 1 97 ? 0.320 4.790 -20.935 1.00 91.56 97 ASP A O 1
ATOM 776 N N . PRO A 1 98 ? -0.677 4.808 -22.943 1.00 89.69 98 PRO A N 1
ATOM 777 C CA . PRO A 1 98 ? 0.390 4.047 -23.575 1.00 89.69 98 PRO A CA 1
ATOM 778 C C . PRO A 1 98 ? 1.678 4.874 -23.596 1.00 89.69 98 PRO A C 1
ATOM 780 O O . PRO A 1 98 ? 1.696 6.025 -24.038 1.00 89.69 98 PRO A O 1
ATOM 783 N N . VAL A 1 99 ? 2.778 4.276 -23.142 1.00 92.56 99 VAL A N 1
ATOM 784 C CA . VAL A 1 99 ? 4.070 4.962 -23.094 1.00 92.56 99 VAL A CA 1
ATOM 785 C C . VAL A 1 99 ? 4.756 4.859 -24.454 1.00 92.56 99 VAL A C 1
ATOM 787 O O . VAL A 1 99 ? 5.110 3.773 -24.902 1.00 92.56 99 VAL A O 1
ATOM 790 N N . ILE A 1 100 ? 4.965 5.999 -25.117 1.00 90.81 100 ILE A N 1
ATOM 791 C CA . ILE A 1 100 ? 5.541 6.066 -26.468 1.00 90.81 100 ILE A CA 1
ATOM 792 C C . ILE A 1 100 ? 6.997 6.538 -26.393 1.00 90.81 100 ILE A C 1
ATOM 794 O O . ILE A 1 100 ? 7.302 7.545 -25.757 1.00 90.81 100 ILE A O 1
ATOM 798 N N . GLY A 1 101 ? 7.903 5.826 -27.073 1.00 92.31 101 GLY A N 1
ATOM 799 C CA . GLY A 1 101 ? 9.287 6.273 -27.278 1.00 92.31 101 GLY A CA 1
ATOM 800 C C . GLY A 1 101 ? 10.199 6.207 -26.046 1.00 92.31 101 GLY A C 1
ATOM 801 O O . GLY A 1 101 ? 11.228 6.874 -26.039 1.00 92.31 101 GLY A O 1
ATOM 802 N N . ARG A 1 102 ? 9.840 5.424 -25.016 1.00 95.69 102 ARG A N 1
ATOM 803 C CA . ARG A 1 102 ? 10.636 5.224 -23.779 1.00 95.69 102 ARG A CA 1
ATOM 804 C C . ARG A 1 102 ? 11.113 3.782 -23.570 1.00 95.69 102 ARG A C 1
ATOM 806 O O . ARG A 1 102 ? 11.399 3.359 -22.451 1.00 95.69 102 ARG A O 1
ATOM 813 N N . GLU A 1 103 ? 11.139 3.001 -24.646 1.00 94.62 103 GLU A N 1
ATOM 814 C CA . GLU A 1 103 ? 11.429 1.561 -24.629 1.00 94.62 103 GLU A CA 1
ATOM 815 C C . GLU A 1 103 ? 12.803 1.242 -24.021 1.00 94.62 103 GLU A C 1
ATOM 817 O O . GLU A 1 103 ? 12.938 0.310 -23.223 1.00 94.62 103 GLU A O 1
ATOM 822 N N . ASP A 1 104 ? 13.824 2.031 -24.359 1.00 95.56 104 ASP A N 1
ATOM 823 C CA . ASP A 1 104 ? 15.189 1.802 -23.887 1.00 95.56 104 ASP A CA 1
ATOM 824 C C . ASP A 1 104 ? 15.359 2.181 -22.410 1.00 95.56 104 ASP A C 1
ATOM 826 O O . ASP A 1 104 ? 16.016 1.452 -21.659 1.00 95.56 104 ASP A O 1
ATOM 830 N N . GLU A 1 105 ? 14.730 3.270 -21.953 1.00 96.44 105 GLU A N 1
ATOM 831 C CA . GLU A 1 105 ? 14.720 3.655 -20.541 1.00 96.44 105 GLU A CA 1
ATOM 832 C C . GLU A 1 105 ? 14.004 2.606 -19.682 1.00 96.44 105 GLU A C 1
ATOM 834 O O . GLU A 1 105 ? 14.553 2.168 -18.667 1.00 96.44 105 GLU A O 1
ATOM 839 N N . ILE A 1 106 ? 12.822 2.148 -20.112 1.00 96.75 106 ILE A N 1
ATOM 840 C CA . ILE A 1 106 ? 12.047 1.108 -19.418 1.00 96.75 106 ILE A CA 1
ATOM 841 C C . ILE A 1 106 ? 12.858 -0.191 -19.336 1.00 96.75 106 ILE A C 1
ATOM 843 O O . ILE A 1 106 ? 13.019 -0.756 -18.248 1.00 96.75 106 ILE A O 1
ATOM 847 N N . ARG A 1 107 ? 13.446 -0.638 -20.456 1.00 96.19 107 ARG A N 1
ATOM 848 C CA . ARG A 1 107 ? 14.295 -1.840 -20.497 1.00 96.19 107 ARG A CA 1
ATOM 849 C C . ARG A 1 107 ? 15.478 -1.722 -19.532 1.00 96.19 107 ARG A C 1
ATOM 851 O O . ARG A 1 107 ? 15.789 -2.675 -18.813 1.00 96.19 107 ARG A O 1
ATOM 858 N N . ARG A 1 108 ? 16.127 -0.555 -19.475 1.00 96.62 108 ARG A N 1
ATOM 859 C CA . ARG A 1 108 ? 17.263 -0.308 -18.574 1.00 96.62 108 ARG A CA 1
ATOM 860 C C . ARG A 1 108 ? 16.849 -0.317 -17.103 1.00 96.62 108 ARG A C 1
ATOM 862 O O . ARG A 1 108 ? 17.592 -0.856 -16.283 1.00 96.62 108 ARG A O 1
ATOM 869 N N . ILE A 1 109 ? 15.678 0.221 -16.760 1.00 96.94 109 ILE A N 1
ATOM 870 C CA . ILE A 1 109 ? 15.140 0.147 -15.394 1.00 96.94 109 ILE A CA 1
ATOM 871 C C . ILE A 1 109 ? 14.877 -1.302 -14.987 1.00 96.94 109 ILE A C 1
ATOM 873 O O . ILE A 1 109 ? 15.362 -1.727 -13.939 1.00 96.94 109 ILE A O 1
ATOM 877 N N . ILE A 1 110 ? 14.182 -2.074 -15.825 1.00 97.19 110 ILE A N 1
ATOM 878 C CA . ILE A 1 110 ? 13.904 -3.500 -15.587 1.00 97.19 110 ILE A CA 1
ATOM 879 C C . ILE A 1 110 ? 15.212 -4.266 -15.343 1.00 97.19 110 ILE A C 1
ATOM 881 O O . ILE A 1 110 ? 15.314 -5.059 -14.403 1.00 97.19 110 ILE A O 1
ATOM 885 N N . GLN A 1 111 ? 16.249 -3.981 -16.137 1.00 96.12 111 GLN A N 1
ATOM 886 C CA . GLN A 1 111 ? 17.568 -4.588 -15.971 1.00 96.12 111 GLN A CA 1
ATOM 887 C C . GLN A 1 111 ? 18.219 -4.231 -14.627 1.00 96.12 111 GLN A C 1
ATOM 889 O O . GLN A 1 111 ? 18.842 -5.093 -14.008 1.00 96.12 111 GLN A O 1
ATOM 894 N N . VAL A 1 112 ? 18.112 -2.977 -14.173 1.00 97.38 112 VAL A N 1
ATOM 895 C CA . VAL A 1 112 ? 18.655 -2.547 -12.873 1.00 97.38 112 VAL A CA 1
ATOM 896 C C . VAL A 1 112 ? 17.881 -3.187 -11.722 1.00 97.38 112 VAL A C 1
ATOM 898 O O . VAL A 1 112 ? 18.510 -3.768 -10.840 1.00 97.38 112 VAL A O 1
ATOM 901 N N . LEU A 1 113 ? 16.547 -3.155 -11.758 1.00 96.56 113 LEU A N 1
ATOM 902 C CA . LEU A 1 113 ? 15.677 -3.742 -10.732 1.00 96.56 113 LEU A CA 1
ATOM 903 C C . LEU A 1 113 ? 15.891 -5.255 -10.571 1.00 96.56 113 LEU A C 1
ATOM 905 O O . LEU A 1 113 ? 15.754 -5.787 -9.473 1.00 96.56 113 LEU A O 1
ATOM 909 N N . SER A 1 114 ? 16.271 -5.944 -11.650 1.00 95.69 114 SER A N 1
ATOM 910 C CA . SER A 1 114 ? 16.522 -7.392 -11.649 1.00 95.69 114 SER A CA 1
ATOM 911 C C . SER A 1 114 ? 17.868 -7.797 -11.028 1.00 95.69 114 SER A C 1
ATOM 913 O O . SER A 1 114 ? 18.160 -8.990 -10.920 1.00 95.69 114 SER A O 1
ATOM 915 N N . ARG A 1 115 ? 18.723 -6.840 -10.641 1.00 95.56 115 ARG A N 1
ATOM 916 C CA . ARG A 1 115 ? 20.027 -7.129 -10.023 1.00 95.56 115 ARG A CA 1
ATOM 917 C C . ARG A 1 115 ? 19.854 -7.588 -8.577 1.00 95.56 115 ARG A C 1
ATOM 919 O O . ARG A 1 115 ? 18.958 -7.145 -7.872 1.00 95.56 115 ARG A O 1
ATOM 926 N N . ARG A 1 116 ? 20.781 -8.423 -8.095 1.00 92.62 116 ARG A N 1
ATOM 927 C CA . ARG A 1 116 ? 20.837 -8.818 -6.673 1.00 92.62 116 ARG A CA 1
ATOM 928 C C . ARG A 1 116 ? 21.295 -7.683 -5.755 1.00 92.62 116 ARG A C 1
ATOM 930 O O . ARG A 1 116 ? 20.888 -7.623 -4.605 1.00 92.62 116 ARG A O 1
ATOM 937 N N . THR A 1 117 ? 22.169 -6.808 -6.249 1.00 94.38 117 THR A N 1
ATOM 938 C CA . THR A 1 117 ? 22.707 -5.656 -5.515 1.00 94.38 117 THR A CA 1
ATOM 939 C C . THR A 1 117 ? 22.690 -4.423 -6.411 1.00 94.38 117 THR A C 1
ATOM 941 O O . THR A 1 117 ? 22.729 -4.543 -7.639 1.00 94.38 117 THR A O 1
ATOM 944 N N . LYS A 1 118 ? 22.638 -3.228 -5.804 1.00 95.25 118 LYS A N 1
ATOM 945 C CA . LYS A 1 118 ? 22.532 -1.945 -6.529 1.00 95.25 118 LYS A CA 1
ATOM 946 C C . LYS A 1 118 ? 21.363 -1.951 -7.525 1.00 95.25 118 LYS A C 1
ATOM 948 O O . LYS A 1 118 ? 21.515 -1.599 -8.695 1.00 95.25 118 LYS A O 1
ATOM 953 N N . ASN A 1 119 ? 20.212 -2.395 -7.036 1.00 95.44 119 ASN A N 1
ATOM 954 C CA . ASN A 1 119 ? 18.975 -2.584 -7.784 1.00 95.44 119 ASN A CA 1
ATOM 955 C C . ASN A 1 119 ? 18.017 -1.388 -7.693 1.00 95.44 119 ASN A C 1
ATOM 957 O O . ASN A 1 119 ? 16.871 -1.505 -8.101 1.00 95.44 119 ASN A O 1
ATOM 961 N N . ASN A 1 120 ? 18.487 -0.245 -7.190 1.00 96.69 120 ASN A N 1
ATOM 962 C CA . ASN A 1 120 ? 17.717 0.992 -7.091 1.00 96.69 120 ASN A CA 1
ATOM 963 C C . ASN A 1 120 ? 18.050 1.895 -8.295 1.00 96.69 120 ASN A C 1
ATOM 965 O O . ASN A 1 120 ? 19.120 2.514 -8.304 1.00 96.69 120 ASN A O 1
ATOM 969 N N . PRO A 1 121 ? 17.211 1.930 -9.349 1.00 96.62 121 PRO A N 1
ATOM 970 C CA . PRO A 1 121 ? 17.417 2.812 -10.494 1.00 96.62 121 PRO A CA 1
ATOM 971 C C . PRO A 1 121 ? 17.173 4.277 -10.111 1.00 96.62 121 PRO A C 1
ATOM 973 O O . PRO A 1 121 ? 16.308 4.578 -9.297 1.00 96.62 121 PRO A O 1
ATOM 976 N N . VAL A 1 122 ? 17.903 5.199 -10.744 1.00 95.69 122 VAL A N 1
ATOM 977 C CA . VAL A 1 122 ? 17.701 6.647 -10.583 1.00 95.69 122 VAL A CA 1
ATOM 978 C C . VAL A 1 122 ? 17.513 7.277 -11.957 1.00 95.69 122 VAL A C 1
ATOM 980 O O . VAL A 1 122 ? 18.380 7.160 -12.824 1.00 95.69 122 VAL A O 1
ATOM 983 N N . LEU A 1 123 ? 16.374 7.946 -12.152 1.00 93.75 123 LEU A N 1
ATOM 984 C CA . LEU A 1 123 ? 16.043 8.657 -13.386 1.00 93.75 123 LEU A CA 1
ATOM 985 C C . LEU A 1 123 ? 16.501 10.118 -13.324 1.00 93.75 123 LEU A C 1
ATOM 987 O O . LEU A 1 123 ? 15.943 10.949 -12.603 1.00 93.75 123 LEU A O 1
ATOM 991 N N . ILE A 1 124 ? 17.500 10.449 -14.138 1.00 93.25 124 ILE A N 1
ATOM 992 C CA . ILE A 1 124 ? 18.086 11.791 -14.221 1.00 93.25 124 ILE A CA 1
ATOM 993 C C . ILE A 1 124 ? 17.569 12.491 -15.482 1.00 93.25 124 ILE A C 1
ATOM 995 O O . ILE A 1 124 ? 17.409 11.868 -16.526 1.00 93.25 124 ILE A O 1
ATOM 999 N N . GLY A 1 125 ? 17.269 13.784 -15.367 1.00 92.69 125 GLY A N 1
ATOM 1000 C CA . GLY A 1 125 ? 16.725 14.610 -16.446 1.00 92.69 125 GLY A CA 1
ATOM 1001 C C . GLY A 1 125 ? 16.043 15.863 -15.903 1.00 92.69 125 GLY A C 1
ATOM 1002 O O . GLY A 1 125 ? 15.861 15.988 -14.687 1.00 92.69 125 GLY A O 1
ATOM 1003 N N . GLU A 1 126 ? 15.649 16.768 -16.787 1.00 92.62 126 GLU A N 1
ATOM 1004 C CA . GLU A 1 126 ? 14.945 17.998 -16.414 1.00 92.62 126 GLU A CA 1
ATOM 1005 C C . GLU A 1 126 ? 13.532 17.705 -15.858 1.00 92.62 126 GLU A C 1
ATOM 1007 O O . GLU A 1 126 ? 12.966 16.634 -16.115 1.00 92.62 126 GLU A O 1
ATOM 1012 N N . PRO A 1 127 ? 12.941 18.600 -15.048 1.00 89.25 127 PRO A N 1
ATOM 1013 C CA . PRO A 1 127 ? 11.538 18.495 -14.653 1.00 89.25 127 PRO A CA 1
ATOM 1014 C C . PRO A 1 127 ? 10.610 18.502 -15.875 1.00 89.25 127 PRO A C 1
ATOM 1016 O O . PRO A 1 127 ? 10.851 19.210 -16.844 1.00 89.25 127 PRO A O 1
ATOM 1019 N N . GLY A 1 128 ? 9.532 17.718 -15.836 1.00 87.38 128 GLY A N 1
ATOM 1020 C CA . GLY A 1 128 ? 8.520 17.711 -16.903 1.00 87.38 128 GLY A CA 1
ATOM 1021 C C . GLY A 1 128 ? 8.827 16.826 -18.118 1.00 87.38 128 GLY A C 1
ATOM 1022 O O . GLY A 1 128 ? 7.939 16.616 -18.934 1.00 87.38 128 GLY A O 1
ATOM 1023 N N . VAL A 1 129 ? 10.006 16.199 -18.213 1.00 90.06 129 VAL A N 1
ATOM 1024 C CA . VAL A 1 129 ? 10.370 15.313 -19.351 1.00 90.06 129 VAL A CA 1
ATOM 1025 C C . VAL A 1 129 ? 9.631 13.962 -19.384 1.00 90.06 129 VAL A C 1
ATOM 1027 O O . VAL A 1 129 ? 9.917 13.112 -20.228 1.00 90.06 129 VAL A O 1
ATOM 1030 N N . GLY A 1 130 ? 8.694 13.734 -18.459 1.00 89.88 130 GLY A N 1
ATOM 1031 C CA . GLY A 1 130 ? 7.907 12.501 -18.391 1.00 89.88 130 GLY A CA 1
ATOM 1032 C C . GLY A 1 130 ? 8.598 11.343 -17.666 1.00 89.88 130 GLY A C 1
ATOM 1033 O O . GLY A 1 130 ? 8.379 10.190 -18.017 1.00 89.88 130 GLY A O 1
ATOM 1034 N N . LYS A 1 131 ? 9.417 11.608 -16.637 1.00 93.56 131 LYS A N 1
ATOM 1035 C CA . LYS A 1 131 ? 10.040 10.544 -15.817 1.00 93.56 131 LYS A CA 1
ATOM 1036 C C . LYS A 1 131 ? 9.005 9.583 -15.217 1.00 93.56 131 LYS A C 1
ATOM 1038 O O . LYS A 1 131 ? 9.240 8.381 -15.183 1.00 93.56 131 LYS A O 1
ATOM 1043 N N . THR A 1 132 ? 7.851 10.110 -14.809 1.00 91.56 132 THR A N 1
ATOM 1044 C CA . THR A 1 132 ? 6.716 9.326 -14.299 1.00 91.56 132 THR A CA 1
ATOM 1045 C C . THR A 1 132 ? 6.182 8.337 -15.335 1.00 91.56 132 THR A C 1
ATOM 1047 O O . THR A 1 132 ? 5.881 7.202 -14.984 1.00 91.56 132 THR A O 1
ATOM 1050 N N . ALA A 1 133 ? 6.166 8.711 -16.620 1.00 93.81 133 ALA A N 1
ATOM 1051 C CA . ALA A 1 133 ? 5.725 7.820 -17.694 1.00 93.81 133 ALA A CA 1
ATOM 1052 C C . ALA A 1 133 ? 6.629 6.582 -17.820 1.00 93.81 133 ALA A C 1
ATOM 1054 O O . ALA A 1 133 ? 6.169 5.506 -18.183 1.00 93.81 133 ALA A O 1
ATOM 1055 N N . VAL A 1 134 ? 7.915 6.687 -17.462 1.00 95.19 134 VAL A N 1
ATOM 1056 C CA . VAL A 1 134 ? 8.812 5.522 -17.450 1.00 95.19 134 VAL A CA 1
ATOM 1057 C C . VAL A 1 134 ? 8.407 4.533 -16.348 1.00 95.19 134 VAL A C 1
ATOM 1059 O O . VAL A 1 134 ? 8.398 3.329 -16.589 1.00 95.19 134 VAL A O 1
ATOM 1062 N N . ALA A 1 135 ? 8.016 5.014 -15.163 1.00 94.88 135 ALA A N 1
ATOM 1063 C CA . ALA A 1 135 ? 7.514 4.157 -14.083 1.00 94.88 135 ALA A CA 1
ATOM 1064 C C . ALA A 1 135 ? 6.181 3.483 -14.445 1.00 94.88 135 ALA A C 1
ATOM 1066 O O . ALA A 1 135 ? 5.998 2.290 -14.197 1.00 94.88 135 ALA A O 1
ATOM 1067 N N . GLU A 1 136 ? 5.278 4.222 -15.090 1.00 96.19 136 GLU A N 1
ATOM 1068 C CA . GLU A 1 136 ? 4.025 3.690 -15.637 1.00 96.19 136 GLU A CA 1
ATOM 1069 C C . GLU A 1 136 ? 4.286 2.600 -16.689 1.00 96.19 136 GLU A C 1
ATOM 1071 O O . GLU A 1 136 ? 3.663 1.539 -16.649 1.00 96.19 136 GLU A O 1
ATOM 1076 N N . GLY A 1 137 ? 5.276 2.799 -17.563 1.00 96.69 137 GLY A N 1
ATOM 1077 C CA . GLY A 1 137 ? 5.697 1.804 -18.552 1.00 96.69 137 GLY A CA 1
ATOM 1078 C C . GLY A 1 137 ? 6.287 0.536 -17.927 1.00 96.69 137 GLY A C 1
ATOM 1079 O O . GLY A 1 137 ? 6.021 -0.572 -18.394 1.00 96.69 137 GLY A O 1
ATOM 1080 N N . VAL A 1 138 ? 7.030 0.660 -16.820 1.00 97.19 138 VAL A N 1
ATOM 1081 C CA . VAL A 1 138 ? 7.492 -0.502 -16.037 1.00 97.19 138 VAL A CA 1
ATOM 1082 C C . VAL A 1 138 ? 6.302 -1.267 -15.451 1.00 97.19 138 VAL A C 1
ATOM 1084 O O . VAL A 1 138 ? 6.274 -2.496 -15.521 1.00 97.19 138 VAL A O 1
ATOM 1087 N N . ALA A 1 139 ? 5.294 -0.567 -14.924 1.00 97.38 139 ALA A N 1
ATOM 1088 C CA . ALA A 1 139 ? 4.077 -1.200 -14.421 1.00 97.38 139 ALA A CA 1
ATOM 1089 C C . ALA A 1 139 ? 3.314 -1.946 -15.533 1.00 97.38 139 ALA A C 1
ATOM 1091 O O . ALA A 1 139 ? 2.895 -3.085 -15.323 1.00 97.38 139 ALA A O 1
ATOM 1092 N N . GLN A 1 140 ? 3.194 -1.348 -16.725 1.00 96.88 140 GLN A N 1
ATOM 1093 C CA . GLN A 1 140 ? 2.595 -1.985 -17.906 1.00 96.88 140 GLN A CA 1
ATOM 1094 C C . GLN A 1 140 ? 3.343 -3.264 -18.311 1.00 96.88 140 GLN A C 1
ATOM 1096 O O . GLN A 1 140 ? 2.708 -4.298 -18.510 1.00 96.88 140 GLN A O 1
ATOM 1101 N N . ARG A 1 141 ? 4.683 -3.232 -18.362 1.00 96.62 141 ARG A N 1
ATOM 1102 C CA . ARG A 1 141 ? 5.526 -4.404 -18.675 1.00 96.62 141 ARG A CA 1
ATOM 1103 C C . ARG A 1 141 ? 5.336 -5.544 -17.678 1.00 96.62 141 ARG A C 1
ATOM 1105 O O . ARG A 1 141 ? 5.194 -6.693 -18.088 1.00 96.62 141 ARG A O 1
ATOM 1112 N N . ILE A 1 142 ? 5.290 -5.232 -16.379 1.00 96.69 142 ILE A N 1
ATOM 1113 C CA . ILE A 1 142 ? 5.051 -6.236 -15.331 1.00 96.69 142 ILE A CA 1
ATOM 1114 C C . ILE A 1 142 ? 3.672 -6.882 -15.506 1.00 96.69 142 ILE A C 1
ATOM 1116 O O . ILE A 1 142 ? 3.565 -8.104 -15.448 1.00 96.69 142 ILE A O 1
ATOM 1120 N N . VAL A 1 143 ? 2.626 -6.090 -15.767 1.00 96.38 143 VAL A N 1
ATOM 1121 C CA . VAL A 1 143 ? 1.265 -6.609 -16.006 1.00 96.38 143 VAL A CA 1
ATOM 1122 C C . VAL A 1 143 ? 1.188 -7.465 -17.268 1.00 96.38 143 VAL A C 1
ATOM 1124 O O . VAL A 1 143 ? 0.514 -8.491 -17.261 1.00 96.38 143 VAL A O 1
ATOM 1127 N N . ALA A 1 144 ? 1.894 -7.076 -18.330 1.00 95.00 144 ALA A N 1
ATOM 1128 C CA . ALA A 1 144 ? 1.985 -7.849 -19.565 1.00 95.00 144 ALA A CA 1
ATOM 1129 C C . ALA A 1 144 ? 2.811 -9.143 -19.417 1.00 95.00 144 ALA A C 1
ATOM 1131 O O . ALA A 1 144 ? 2.837 -9.959 -20.336 1.00 95.00 144 ALA A O 1
ATOM 1132 N N . GLY A 1 145 ? 3.501 -9.336 -18.287 1.00 94.88 145 GLY A N 1
ATOM 1133 C CA . GLY A 1 145 ? 4.419 -10.456 -18.076 1.00 94.88 145 GLY A CA 1
ATOM 1134 C C . GLY A 1 145 ? 5.726 -10.342 -18.868 1.00 94.88 145 GLY A C 1
ATOM 1135 O O . GLY A 1 145 ? 6.504 -11.294 -18.891 1.00 94.88 145 GLY A O 1
ATOM 1136 N N . ASP A 1 146 ? 5.991 -9.186 -19.482 1.00 95.19 146 ASP A N 1
ATOM 1137 C CA . ASP A 1 146 ? 7.199 -8.894 -20.260 1.00 95.19 146 ASP A CA 1
ATOM 1138 C C . ASP A 1 146 ? 8.320 -8.353 -19.356 1.00 95.19 146 ASP A C 1
ATOM 1140 O O . ASP A 1 146 ? 8.819 -7.233 -19.499 1.00 95.19 146 ASP A O 1
ATOM 1144 N N . VAL A 1 147 ? 8.671 -9.157 -18.351 1.00 97.12 147 VAL A N 1
ATOM 1145 C CA . VAL A 1 147 ? 9.741 -8.900 -17.382 1.00 97.12 147 VAL A CA 1
ATOM 1146 C C . VAL A 1 147 ? 10.402 -10.214 -16.949 1.00 97.12 147 VAL A C 1
ATOM 1148 O O . VAL A 1 147 ? 9.786 -11.279 -17.044 1.00 97.12 147 VAL A O 1
ATOM 1151 N N . PRO A 1 148 ? 11.644 -10.177 -16.432 1.00 96.31 148 PRO A N 1
ATOM 1152 C CA . PRO A 1 148 ? 12.267 -11.344 -15.814 1.00 96.31 148 PRO A CA 1
ATOM 1153 C C . PRO A 1 148 ? 11.433 -11.910 -14.657 1.00 96.31 148 PRO A C 1
ATOM 1155 O O . PRO A 1 148 ? 10.748 -11.161 -13.962 1.00 96.31 148 PRO A O 1
ATOM 1158 N N . GLU A 1 149 ? 11.572 -13.214 -14.392 1.00 93.81 149 GLU A N 1
ATOM 1159 C CA . GLU A 1 149 ? 10.901 -13.922 -13.282 1.00 93.81 149 GLU A CA 1
ATOM 1160 C C . GLU A 1 149 ? 11.023 -13.192 -11.942 1.00 93.81 149 GLU A C 1
ATOM 1162 O O . GLU A 1 149 ? 10.077 -13.126 -11.168 1.00 93.81 149 GLU A O 1
ATOM 1167 N N . THR A 1 150 ? 12.177 -12.575 -11.684 1.00 93.38 150 THR A N 1
ATOM 1168 C CA . THR A 1 150 ? 12.430 -11.839 -10.444 1.00 93.38 150 THR A CA 1
ATOM 1169 C C . THR A 1 150 ? 11.504 -10.649 -10.239 1.00 93.38 150 THR A C 1
ATOM 1171 O O . THR A 1 150 ? 11.379 -10.215 -9.101 1.00 93.38 150 THR A O 1
ATOM 1174 N N . LEU A 1 151 ? 10.901 -10.100 -11.296 1.00 95.19 151 LEU A N 1
ATOM 1175 C CA . LEU A 1 151 ? 9.983 -8.962 -11.248 1.00 95.19 151 LEU A CA 1
ATOM 1176 C C . LEU A 1 151 ? 8.530 -9.353 -11.524 1.00 95.19 151 LEU A C 1
ATOM 1178 O O . LEU A 1 151 ? 7.652 -8.494 -11.409 1.00 95.19 151 LEU A O 1
ATOM 1182 N N . LYS A 1 152 ? 8.265 -10.620 -11.862 1.00 91.81 152 LYS A N 1
ATOM 1183 C CA . LYS A 1 152 ? 6.895 -11.109 -11.995 1.00 91.81 152 LYS A CA 1
ATOM 1184 C C . LYS A 1 152 ? 6.161 -10.947 -10.668 1.00 91.81 152 LYS A C 1
ATOM 1186 O O . LYS A 1 152 ? 6.754 -11.030 -9.594 1.00 91.81 152 LYS A O 1
ATOM 1191 N N . ASP A 1 153 ? 4.881 -10.614 -10.770 1.00 88.62 153 ASP A N 1
ATOM 1192 C CA . ASP A 1 153 ? 3.964 -10.391 -9.647 1.00 88.62 153 ASP A CA 1
ATOM 1193 C C . ASP A 1 153 ? 4.324 -9.252 -8.678 1.00 88.62 153 ASP A C 1
ATOM 1195 O O . ASP A 1 153 ? 3.590 -9.007 -7.715 1.00 88.62 153 ASP A O 1
ATOM 1199 N N . LYS A 1 154 ? 5.394 -8.487 -8.937 1.00 95.50 154 LYS A N 1
ATOM 1200 C CA . LYS A 1 154 ? 5.684 -7.280 -8.159 1.00 95.50 154 LYS A CA 1
ATOM 1201 C C . LYS A 1 154 ? 4.674 -6.176 -8.460 1.00 95.50 154 LYS A C 1
ATOM 1203 O O . LYS A 1 154 ? 4.160 -6.042 -9.568 1.00 95.50 154 LYS A O 1
ATOM 1208 N N . ARG A 1 155 ? 4.412 -5.346 -7.456 1.00 96.06 155 ARG A N 1
ATOM 1209 C CA . ARG A 1 155 ? 3.589 -4.138 -7.569 1.00 96.06 155 ARG A CA 1
ATOM 1210 C C . ARG A 1 155 ? 4.488 -2.920 -7.698 1.00 96.06 155 ARG A C 1
ATOM 1212 O O . ARG A 1 155 ? 5.431 -2.778 -6.928 1.00 96.06 155 ARG A O 1
ATOM 1219 N N . VAL A 1 156 ? 4.182 -2.045 -8.644 1.00 96.94 156 VAL A N 1
ATOM 1220 C CA . VAL A 1 156 ? 4.814 -0.737 -8.811 1.00 96.94 156 VAL A CA 1
ATOM 1221 C C . VAL A 1 156 ? 3.883 0.304 -8.226 1.00 96.94 156 VAL A C 1
ATOM 1223 O O . VAL A 1 156 ? 2.722 0.413 -8.623 1.00 96.94 156 VAL A O 1
ATOM 1226 N N . VAL A 1 157 ? 4.408 1.068 -7.283 1.00 96.50 157 VAL A N 1
ATOM 1227 C CA . VAL A 1 157 ? 3.653 2.037 -6.504 1.00 96.50 157 VAL A CA 1
ATOM 1228 C C . VAL A 1 157 ? 4.367 3.379 -6.581 1.00 96.50 157 VAL A C 1
ATOM 1230 O O . VAL A 1 157 ? 5.547 3.444 -6.265 1.00 96.50 157 VAL A O 1
ATOM 1233 N N . GLY A 1 158 ? 3.665 4.433 -6.995 1.00 95.25 158 GLY A N 1
ATOM 1234 C CA . GLY A 1 158 ? 4.200 5.796 -7.015 1.00 95.25 158 GLY A CA 1
ATOM 1235 C C . GLY A 1 158 ? 3.840 6.555 -5.742 1.00 95.25 158 GLY A C 1
ATOM 1236 O O . GLY A 1 158 ? 2.654 6.670 -5.430 1.00 95.25 158 GLY A O 1
ATOM 1237 N N . LEU A 1 159 ? 4.824 7.080 -5.016 1.00 94.88 159 LEU A N 1
ATOM 1238 C CA . LEU A 1 159 ? 4.595 7.874 -3.808 1.00 94.88 159 LEU A CA 1
ATOM 1239 C C . LEU A 1 159 ? 4.039 9.263 -4.157 1.00 94.88 159 LEU A C 1
ATOM 1241 O O . LEU A 1 159 ? 4.625 9.993 -4.958 1.00 94.88 159 LEU A O 1
ATOM 1245 N N . ASP A 1 160 ? 2.939 9.667 -3.521 1.00 92.44 160 ASP A N 1
ATOM 1246 C CA . ASP A 1 160 ? 2.380 11.009 -3.685 1.00 92.44 160 ASP A CA 1
ATOM 1247 C C . ASP A 1 160 ? 2.830 11.915 -2.533 1.00 92.44 160 ASP A C 1
ATOM 1249 O O . ASP A 1 160 ? 2.245 11.943 -1.446 1.00 92.44 160 ASP A O 1
ATOM 1253 N N . MET A 1 161 ? 3.863 12.715 -2.793 1.00 90.06 161 MET A N 1
ATOM 1254 C CA . MET A 1 161 ? 4.366 13.697 -1.830 1.00 90.06 161 MET A CA 1
ATOM 1255 C C . MET A 1 161 ? 3.321 14.754 -1.449 1.00 90.06 161 MET A C 1
ATOM 1257 O O . MET A 1 161 ? 3.342 15.249 -0.323 1.00 90.06 161 MET A O 1
ATOM 1261 N N . GLY A 1 162 ? 2.399 15.097 -2.354 1.00 89.25 162 GLY A N 1
ATOM 1262 C CA . GLY A 1 162 ? 1.313 16.031 -2.072 1.00 89.25 162 GLY A CA 1
ATOM 1263 C C . GLY A 1 162 ? 0.365 15.471 -1.018 1.00 89.25 162 GLY A C 1
ATOM 1264 O O . GLY A 1 162 ? 0.033 16.173 -0.065 1.00 89.25 162 GLY A 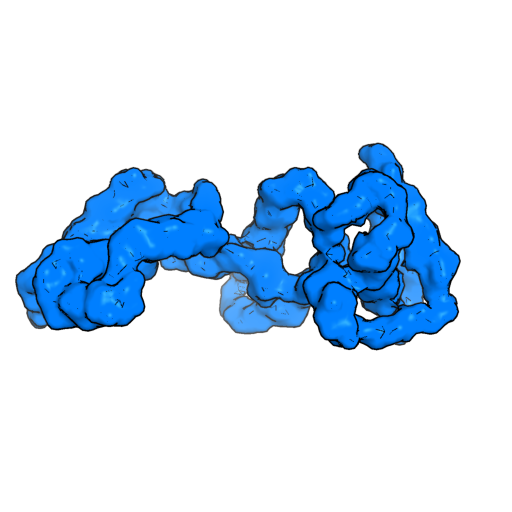O 1
ATOM 1265 N N . SER A 1 163 ? 0.008 14.191 -1.133 1.00 89.19 163 SER A N 1
ATOM 1266 C CA . SER A 1 163 ? -0.830 13.498 -0.145 1.00 89.19 163 SER A CA 1
ATOM 1267 C C . SER A 1 163 ? -0.169 13.400 1.238 1.00 89.19 163 SER A C 1
ATOM 1269 O O . SER A 1 163 ? -0.839 13.569 2.256 1.00 89.19 163 SER A O 1
ATOM 1271 N N . LEU A 1 164 ? 1.155 13.206 1.289 1.00 87.69 164 LEU A N 1
ATOM 1272 C CA . LEU A 1 164 ? 1.908 13.136 2.543 1.00 87.69 164 LEU A CA 1
ATOM 1273 C C . LEU A 1 164 ? 1.904 14.470 3.296 1.00 87.69 164 LEU A C 1
ATOM 1275 O O . LEU A 1 164 ? 1.805 14.474 4.523 1.00 87.69 164 LEU A O 1
ATOM 1279 N N . VAL A 1 165 ? 1.997 15.587 2.569 1.00 88.69 165 VAL A N 1
ATOM 1280 C CA . VAL A 1 165 ? 2.007 16.950 3.130 1.00 88.69 165 VAL A CA 1
ATOM 1281 C C . VAL A 1 165 ? 0.588 17.471 3.389 1.00 88.69 165 VAL A C 1
ATOM 1283 O O . VAL A 1 165 ? 0.367 18.276 4.295 1.00 88.69 165 VAL A O 1
ATOM 1286 N N . ALA A 1 166 ? -0.402 17.016 2.619 1.00 86.06 166 ALA A N 1
ATOM 1287 C CA . ALA A 1 166 ? -1.780 17.460 2.757 1.00 86.06 166 ALA A CA 1
ATOM 1288 C C . ALA A 1 166 ? -2.319 17.189 4.171 1.00 86.06 166 ALA A C 1
ATOM 1290 O O . ALA A 1 166 ? -2.227 16.086 4.712 1.00 86.06 166 ALA A O 1
ATOM 1291 N N . GLY A 1 167 ? -2.888 18.224 4.788 1.00 78.75 167 GLY A N 1
ATOM 1292 C CA . GLY A 1 167 ? -3.487 18.125 6.117 1.00 78.75 167 GLY A CA 1
ATOM 1293 C C . GLY A 1 167 ? -2.495 17.988 7.274 1.00 78.75 167 GLY A C 1
ATOM 1294 O O . GLY A 1 167 ? -2.960 17.910 8.408 1.00 78.75 167 GLY A O 1
ATOM 1295 N N . SER A 1 168 ? -1.175 18.005 7.034 1.00 81.81 168 SER A N 1
ATOM 1296 C CA . SER A 1 168 ? -0.206 17.993 8.131 1.00 81.81 168 SER A CA 1
ATOM 1297 C C . SER A 1 168 ? -0.262 19.321 8.886 1.00 81.81 168 SER A C 1
ATOM 1299 O O . SER A 1 168 ? -0.011 20.379 8.299 1.00 81.81 168 SER A O 1
ATOM 1301 N N . LYS A 1 169 ? -0.604 19.284 10.175 1.00 74.31 169 LYS A N 1
ATOM 1302 C CA . LYS A 1 169 ? -0.703 20.494 11.019 1.00 74.31 169 LYS A CA 1
ATOM 1303 C C . LYS A 1 169 ? 0.531 20.696 11.890 1.00 74.31 169 LYS A C 1
ATOM 1305 O O . LYS A 1 169 ? 0.794 21.815 12.328 1.00 74.31 169 LYS A O 1
ATOM 1310 N N . TYR A 1 170 ? 1.289 19.627 12.123 1.00 76.06 170 TYR A N 1
ATOM 1311 C CA . TYR A 1 170 ? 2.411 19.607 13.053 1.00 76.06 170 TYR A CA 1
ATOM 1312 C C . TYR A 1 170 ? 3.715 19.206 12.358 1.00 76.06 170 TYR A C 1
ATOM 1314 O O . TYR A 1 170 ? 3.736 18.432 11.400 1.00 76.06 170 TYR A O 1
ATOM 1322 N N . ARG A 1 171 ? 4.840 19.727 12.864 1.00 74.50 171 ARG A N 1
ATOM 1323 C CA . ARG A 1 171 ? 6.171 19.271 12.439 1.00 74.50 171 ARG A CA 1
ATOM 1324 C C . ARG A 1 171 ? 6.351 17.807 12.851 1.00 74.50 171 ARG A C 1
ATOM 1326 O O . ARG A 1 171 ? 6.114 17.476 14.006 1.00 74.50 171 ARG A O 1
ATOM 1333 N N . GLY A 1 172 ? 6.789 16.965 11.917 1.00 84.19 172 GLY A N 1
ATOM 1334 C CA . GLY A 1 172 ? 7.051 15.535 12.143 1.00 84.19 172 GLY A CA 1
ATOM 1335 C C . GLY A 1 172 ? 5.968 14.591 11.612 1.00 84.19 172 GLY A C 1
ATOM 1336 O O . GLY A 1 172 ? 6.270 13.440 11.325 1.00 84.19 172 GLY A O 1
ATOM 1337 N N . GLU A 1 173 ? 4.750 15.076 11.365 1.00 86.12 173 GLU A N 1
ATOM 1338 C CA . GLU A 1 173 ? 3.638 14.238 10.885 1.00 86.12 173 GLU A CA 1
ATOM 1339 C C . GLU A 1 173 ? 3.920 13.633 9.497 1.00 86.12 173 GLU A C 1
ATOM 1341 O O . GLU A 1 173 ? 3.690 12.452 9.256 1.00 86.12 173 GLU A O 1
ATOM 1346 N N . VAL A 1 174 ? 4.520 14.417 8.595 1.00 88.62 174 VAL A N 1
ATOM 1347 C CA . VAL A 1 174 ? 4.964 13.942 7.272 1.00 88.62 174 VAL A CA 1
ATOM 1348 C C . VAL A 1 174 ? 6.006 12.825 7.398 1.00 88.62 174 VAL A C 1
ATOM 1350 O O . VAL A 1 174 ? 5.974 11.855 6.644 1.00 88.62 174 VAL A O 1
ATOM 1353 N N . GLU A 1 175 ? 6.924 12.945 8.360 1.00 89.94 175 GLU A N 1
ATOM 1354 C CA . GLU A 1 175 ? 7.958 11.937 8.606 1.00 89.94 175 GLU A CA 1
ATOM 1355 C C . GLU A 1 175 ? 7.347 10.646 9.159 1.00 89.94 175 GLU A C 1
ATOM 1357 O O . GLU A 1 175 ? 7.731 9.555 8.744 1.00 89.94 175 GLU A O 1
ATOM 1362 N N . GLU A 1 176 ? 6.366 10.755 10.056 1.00 87.56 176 GLU A N 1
ATOM 1363 C CA . GLU A 1 176 ? 5.644 9.603 10.594 1.00 87.56 176 GLU A CA 1
ATOM 1364 C C . GLU A 1 176 ? 4.849 8.868 9.507 1.00 87.56 176 GLU A C 1
ATOM 1366 O O . GLU A 1 176 ? 4.935 7.642 9.408 1.00 87.56 176 GLU A O 1
ATOM 1371 N N . ARG A 1 177 ? 4.171 9.605 8.618 1.00 88.56 177 ARG A N 1
ATOM 1372 C CA . ARG A 1 177 ? 3.475 9.032 7.454 1.00 88.56 177 ARG A CA 1
ATOM 1373 C C . ARG A 1 177 ? 4.446 8.332 6.502 1.00 88.56 177 ARG A C 1
ATOM 1375 O O . ARG A 1 177 ? 4.185 7.207 6.080 1.00 88.56 177 ARG A O 1
ATOM 1382 N N . LEU A 1 178 ? 5.597 8.945 6.211 1.00 90.88 178 LEU A N 1
ATOM 1383 C CA . LEU A 1 178 ? 6.631 8.323 5.381 1.00 90.88 178 LEU A CA 1
ATOM 1384 C C . LEU A 1 178 ? 7.180 7.043 6.028 1.00 90.88 178 LEU A C 1
ATOM 1386 O O . LEU A 1 178 ? 7.326 6.028 5.351 1.00 90.88 178 LEU A O 1
ATOM 1390 N N . LYS A 1 179 ? 7.438 7.058 7.341 1.00 90.44 179 LYS A N 1
ATOM 1391 C CA . LYS A 1 179 ? 7.861 5.862 8.087 1.00 90.44 179 LYS A CA 1
ATOM 1392 C C . LYS A 1 179 ? 6.817 4.751 8.018 1.00 90.44 179 LYS A C 1
ATOM 1394 O O . LYS A 1 179 ? 7.195 3.595 7.853 1.00 90.44 179 LYS A O 1
ATOM 1399 N N . ALA A 1 180 ? 5.528 5.081 8.108 1.00 88.88 180 ALA A N 1
ATOM 1400 C CA . ALA A 1 180 ? 4.455 4.100 7.970 1.00 88.88 180 ALA A CA 1
ATOM 1401 C C . ALA A 1 180 ? 4.455 3.450 6.575 1.00 88.88 180 ALA A C 1
ATOM 1403 O O . ALA A 1 180 ? 4.410 2.223 6.480 1.00 88.88 180 ALA A O 1
ATOM 1404 N N . VAL A 1 181 ? 4.607 4.247 5.509 1.00 91.25 181 VAL A N 1
ATOM 1405 C CA . VAL A 1 181 ? 4.727 3.741 4.128 1.00 91.25 181 VAL A CA 1
ATOM 1406 C C . VAL A 1 181 ? 5.941 2.818 3.978 1.00 91.25 181 VAL A C 1
ATOM 1408 O O . VAL A 1 181 ? 5.811 1.710 3.463 1.00 91.25 181 VAL A O 1
ATOM 1411 N N . LEU A 1 182 ? 7.116 3.238 4.459 1.00 91.75 182 LEU A N 1
ATOM 1412 C CA . LEU A 1 182 ? 8.341 2.434 4.375 1.00 91.75 182 LEU A CA 1
ATOM 1413 C C . LEU A 1 182 ? 8.213 1.110 5.139 1.00 91.75 182 LEU A C 1
ATOM 1415 O O . LEU A 1 182 ? 8.597 0.066 4.616 1.00 91.75 182 LEU A O 1
ATOM 1419 N N . LYS A 1 183 ? 7.607 1.130 6.329 1.00 89.81 183 LYS A N 1
ATOM 1420 C CA . LYS A 1 183 ? 7.367 -0.074 7.134 1.00 89.81 183 LYS A CA 1
ATOM 1421 C C . LYS A 1 183 ? 6.460 -1.075 6.414 1.00 89.81 183 LYS A C 1
ATOM 1423 O O . LYS A 1 183 ? 6.729 -2.273 6.448 1.00 89.81 183 LYS A O 1
ATOM 1428 N N . GLU A 1 184 ? 5.404 -0.609 5.752 1.00 87.44 184 GLU A N 1
ATOM 1429 C CA . GLU A 1 184 ? 4.511 -1.479 4.974 1.00 87.44 184 GLU A CA 1
ATOM 1430 C C . GLU A 1 184 ? 5.234 -2.088 3.755 1.00 87.44 184 GLU A C 1
ATOM 1432 O O . GLU A 1 184 ? 5.039 -3.261 3.433 1.00 87.44 184 GLU A O 1
ATOM 1437 N N . ILE A 1 185 ? 6.140 -1.337 3.118 1.00 90.88 185 ILE A N 1
ATOM 1438 C CA . ILE A 1 185 ? 6.974 -1.837 2.011 1.00 90.88 185 ILE A CA 1
ATOM 1439 C C . ILE A 1 185 ? 7.967 -2.901 2.492 1.00 90.88 185 ILE A C 1
ATOM 1441 O O . ILE A 1 185 ? 8.138 -3.922 1.823 1.00 90.88 185 ILE A O 1
ATOM 1445 N N . GLU A 1 186 ? 8.604 -2.695 3.648 1.00 90.31 186 GLU A N 1
ATOM 1446 C CA . GLU A 1 186 ? 9.498 -3.685 4.263 1.00 90.31 186 GLU A CA 1
ATOM 1447 C C . GLU A 1 186 ? 8.749 -4.989 4.574 1.00 90.31 186 GLU A C 1
ATOM 1449 O O . GLU A 1 186 ? 9.219 -6.075 4.229 1.00 90.31 186 GLU A O 1
ATOM 1454 N N . GLN A 1 187 ? 7.540 -4.883 5.133 1.00 86.19 187 GLN A N 1
ATOM 1455 C CA . GLN A 1 187 ? 6.661 -6.024 5.421 1.00 86.19 187 GLN A CA 1
ATOM 1456 C C . GLN A 1 187 ? 6.165 -6.746 4.161 1.00 86.19 187 GLN A C 1
ATOM 1458 O O . GLN A 1 187 ? 5.794 -7.918 4.224 1.00 86.19 187 GLN A O 1
ATOM 1463 N N . ALA A 1 188 ? 6.173 -6.084 3.003 1.00 87.62 188 ALA A N 1
ATOM 1464 C CA . ALA A 1 188 ? 5.823 -6.713 1.735 1.00 87.62 188 ALA A CA 1
ATOM 1465 C C . ALA A 1 188 ? 6.923 -7.650 1.194 1.00 87.62 188 ALA A C 1
ATOM 1467 O O . ALA A 1 188 ? 6.702 -8.303 0.169 1.00 87.62 188 ALA A O 1
ATOM 1468 N N . GLU A 1 189 ? 8.085 -7.738 1.855 1.00 88.44 189 GLU A N 1
ATOM 1469 C CA . GLU A 1 189 ? 9.177 -8.678 1.548 1.00 88.44 189 GLU A CA 1
ATOM 1470 C C . GLU A 1 189 ? 9.613 -8.618 0.074 1.00 88.44 189 GLU A C 1
ATOM 1472 O O . GLU A 1 189 ? 9.757 -9.617 -0.631 1.00 88.44 189 GLU A O 1
ATOM 1477 N N . GLY A 1 190 ? 9.782 -7.394 -0.433 1.00 87.00 190 GLY A N 1
ATOM 1478 C CA . GLY A 1 190 ? 10.236 -7.150 -1.800 1.00 87.00 190 GLY A CA 1
ATOM 1479 C C . GLY A 1 190 ? 9.168 -7.349 -2.877 1.00 87.00 190 GLY A C 1
ATOM 1480 O O . GLY A 1 190 ? 9.496 -7.271 -4.059 1.00 87.00 190 GLY A O 1
ATOM 1481 N N . ARG A 1 191 ? 7.894 -7.565 -2.530 1.00 92.06 191 ARG A N 1
AT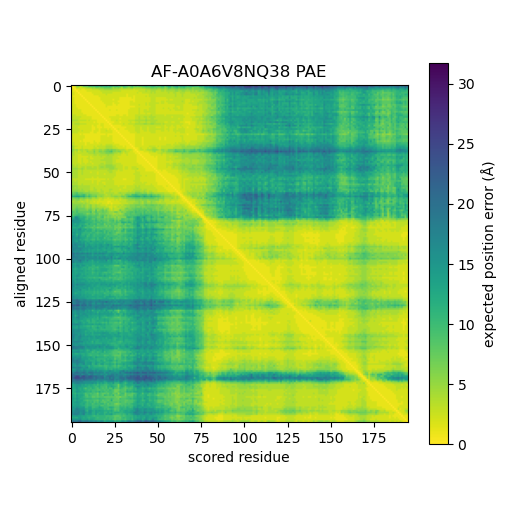OM 1482 C CA . ARG A 1 191 ? 6.7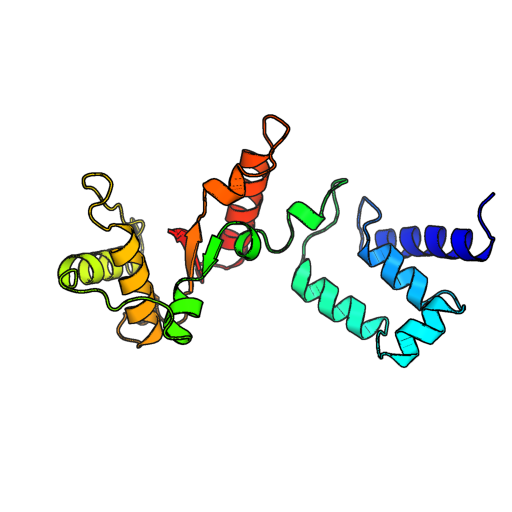89 -7.597 -3.510 1.00 92.06 191 ARG A CA 1
ATOM 1483 C C . ARG A 1 191 ? 6.412 -6.220 -4.059 1.00 92.06 191 ARG A C 1
ATOM 1485 O O . ARG A 1 191 ? 5.687 -6.147 -5.047 1.00 92.06 191 ARG A O 1
ATOM 1492 N N . ILE A 1 192 ? 6.900 -5.141 -3.449 1.00 95.25 192 ILE A N 1
ATOM 1493 C CA . ILE A 1 192 ? 6.599 -3.761 -3.842 1.00 95.25 192 ILE A CA 1
ATOM 1494 C C . ILE A 1 192 ? 7.870 -3.072 -4.342 1.00 95.25 192 ILE A C 1
ATOM 1496 O O . ILE A 1 192 ? 8.931 -3.173 -3.729 1.00 95.25 192 ILE A O 1
ATOM 1500 N N . ILE A 1 193 ? 7.742 -2.369 -5.464 1.00 96.00 193 ILE A N 1
ATOM 1501 C CA . ILE A 1 193 ? 8.711 -1.423 -6.010 1.00 96.00 193 ILE A CA 1
ATOM 1502 C C . ILE A 1 193 ? 8.109 -0.036 -5.800 1.00 96.00 193 ILE A C 1
ATOM 1504 O O . ILE A 1 193 ? 7.088 0.292 -6.407 1.00 96.00 193 ILE A O 1
ATOM 1508 N N . LEU A 1 194 ? 8.733 0.756 -4.931 1.00 95.56 194 LEU A N 1
ATOM 1509 C CA . LEU A 1 194 ? 8.353 2.146 -4.709 1.00 95.56 194 LEU A CA 1
ATOM 1510 C C . LEU A 1 194 ? 9.057 3.042 -5.732 1.00 95.56 194 LEU A C 1
ATOM 1512 O O . LEU A 1 194 ? 10.267 2.911 -5.936 1.00 95.56 194 LEU A O 1
ATOM 1516 N N . PHE A 1 195 ? 8.292 3.935 -6.347 1.00 92.44 195 PHE A N 1
ATOM 1517 C CA . PHE A 1 195 ? 8.755 4.980 -7.249 1.00 92.44 195 PHE A CA 1
ATOM 1518 C C . PHE A 1 195 ? 8.468 6.364 -6.669 1.00 92.44 195 PHE A C 1
ATOM 1520 O O . PHE A 1 195 ? 7.344 6.563 -6.152 1.00 92.44 195 PHE A O 1
#

InterPro domains:
  IPR004176 Clp, repeat (R) N-terminal domain [PF02861] (3-71)
  IPR004176 Clp, repeat (R) N-terminal domain [PS51903] (1-65)
  IPR027417 P-loop containing nucleoside triphosphate hydrolase [G3DSA:3.40.50.300] (68-195)
  IPR027417 P-loop containing nucleoside triphosphate hydrolase [SSF52540] (79-195)
  IPR036628 Clp, N-terminal domain superfamily [G3DSA:1.10.1780.10] (1-67)
  IPR036628 Clp, N-terminal domain superfamily [SSF81923] (1-75)
  IPR050130 ATP-dependent Clp protease/Chaperone ClpA/ClpB [PTHR11638] (6-195)
  IPR058680 SMAX1-like, nucleotide binding domain [PF23569] (103-188)

Secondary structure (DSSP, 8-state):
---HHHHHHHHHHHHHHHHTT-SS--HHHHHHHHHHS-SHHHHHHHHTT--HHHHHHHHHHHHTT----SS-GGGGTTHHHHHEEEHHHHHHTT-SPPP-S-HHHHHHHHHHHTSSSS------S-TTS-HHHHHHHHHHHHHTT-S-GGGTTPEEEEE-HHHHHTT--STTHHHHHHHHHHHHHHHTTT-EEE-

Radius of gyration: 21.92 Å; Cα contacts (8 Å, |Δi|>4): 215; chains: 1; bounding box: 54×34×60 Å